Protein AF-A0AAF1BLD5-F1 (afdb_monomer_lite)

InterPro domains:
  IPR056136 Domain of unknown function DUF7719 [PF24841] (180-242)

Organism: NCBI:txid143232

Structure (mmCIF, N/CA/C/O backbone):
data_AF-A0AAF1BLD5-F1
#
_entry.id   AF-A0AAF1BLD5-F1
#
loop_
_atom_site.group_PDB
_atom_site.id
_atom_site.type_symbol
_atom_site.label_atom_id
_atom_site.label_alt_id
_atom_site.label_comp_id
_atom_site.label_asym_id
_atom_site.label_entity_id
_atom_site.label_seq_id
_atom_site.pdbx_PDB_ins_code
_atom_site.Cartn_x
_atom_site.Cartn_y
_atom_site.Cartn_z
_atom_site.occupancy
_atom_site.B_iso_or_equiv
_atom_site.auth_seq_id
_atom_site.auth_comp_id
_atom_site.auth_asym_id
_atom_site.auth_atom_id
_atom_site.pdbx_PDB_model_num
ATOM 1 N N . MET A 1 1 ? -9.756 -43.085 15.462 1.00 45.28 1 MET A N 1
ATOM 2 C CA . MET A 1 1 ? -10.140 -42.609 16.807 1.00 45.28 1 MET A CA 1
ATOM 3 C C . MET A 1 1 ? -9.286 -41.396 17.134 1.00 45.28 1 MET A C 1
ATOM 5 O O . MET A 1 1 ? -8.164 -41.556 17.589 1.00 45.28 1 MET A O 1
ATOM 9 N N . ALA A 1 2 ? -9.784 -40.205 16.818 1.00 50.41 2 ALA A N 1
ATOM 10 C CA . ALA A 1 2 ? -9.175 -38.937 17.197 1.00 50.41 2 ALA A CA 1
ATOM 11 C C . ALA A 1 2 ? -10.221 -38.191 18.027 1.00 50.41 2 ALA A C 1
ATOM 13 O O . ALA A 1 2 ? -11.387 -38.133 17.637 1.00 50.41 2 ALA A O 1
ATOM 14 N N . LYS A 1 3 ? -9.814 -37.762 19.221 1.00 44.78 3 LYS A N 1
ATOM 15 C CA . LYS A 1 3 ? -10.662 -37.100 20.209 1.00 44.78 3 LYS A CA 1
ATOM 16 C C . LYS A 1 3 ? -11.070 -35.729 19.669 1.00 44.78 3 LYS A C 1
ATOM 18 O O . LYS A 1 3 ? -10.210 -34.965 19.247 1.00 44.78 3 LYS A O 1
ATOM 23 N N . LEU A 1 4 ? -12.372 -35.466 19.679 1.00 48.66 4 LEU A N 1
ATOM 24 C CA . LEU A 1 4 ? -12.934 -34.129 19.542 1.00 48.66 4 LEU A CA 1
ATOM 25 C C . LEU A 1 4 ? -12.606 -33.386 20.839 1.00 48.66 4 LEU A C 1
ATOM 27 O O . LEU A 1 4 ? -13.032 -33.802 21.915 1.00 48.66 4 LEU A O 1
ATOM 31 N N . GLU A 1 5 ? -11.773 -32.360 20.7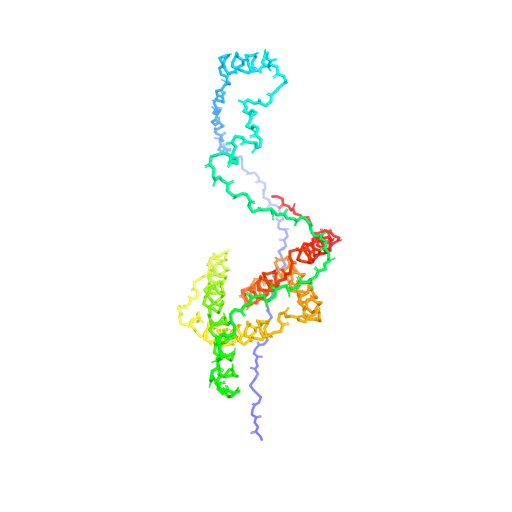36 1.00 61.88 5 GLU A N 1
ATOM 32 C CA . GLU A 1 5 ? -11.536 -31.396 21.803 1.00 61.88 5 GLU A CA 1
ATOM 33 C C . GLU A 1 5 ? -12.691 -30.392 21.747 1.00 61.88 5 GLU A C 1
ATOM 35 O O . GLU A 1 5 ? -12.827 -29.632 20.787 1.00 61.88 5 GLU A O 1
ATOM 40 N N . GLU A 1 6 ? -13.595 -30.493 22.721 1.00 58.66 6 GLU A N 1
ATOM 41 C CA . GLU A 1 6 ? -14.705 -29.566 22.924 1.00 58.66 6 GLU A CA 1
ATOM 42 C C . GLU A 1 6 ? -14.143 -28.175 23.239 1.00 58.66 6 GLU A C 1
ATOM 44 O O . GLU A 1 6 ? -13.492 -27.960 24.262 1.00 58.66 6 GLU A O 1
ATOM 49 N N . VAL A 1 7 ? -14.388 -27.229 22.334 1.00 65.06 7 VAL A N 1
ATOM 50 C CA . VAL A 1 7 ? -14.194 -25.798 22.569 1.00 65.06 7 VAL A CA 1
ATOM 51 C C . VAL A 1 7 ? -15.321 -25.340 23.505 1.00 65.06 7 VAL A C 1
ATOM 53 O O . VAL A 1 7 ? -16.482 -25.588 23.182 1.00 65.06 7 VAL A O 1
ATOM 56 N N . PRO A 1 8 ? -15.033 -24.697 24.651 1.00 62.47 8 PRO A N 1
ATOM 57 C CA . PRO A 1 8 ? -16.075 -24.180 25.529 1.00 62.47 8 PRO A CA 1
ATOM 58 C C . PRO A 1 8 ? -16.847 -23.042 24.848 1.00 62.47 8 PRO A C 1
ATOM 60 O O . PRO A 1 8 ? -16.260 -22.021 24.481 1.00 62.47 8 PRO A O 1
ATOM 63 N N . ASP A 1 9 ? -18.161 -23.217 24.708 1.00 59.53 9 ASP A N 1
ATOM 64 C CA . ASP A 1 9 ? -19.119 -22.176 24.328 1.00 59.53 9 ASP A CA 1
ATOM 65 C C . ASP A 1 9 ? -19.263 -21.145 25.465 1.00 59.53 9 ASP A C 1
ATOM 67 O O . ASP A 1 9 ? -20.253 -21.120 26.195 1.00 59.53 9 ASP A O 1
ATOM 71 N N . ASP A 1 10 ? -18.266 -20.277 25.636 1.00 54.62 10 ASP A N 1
ATOM 72 C CA . ASP A 1 10 ? -18.430 -19.049 26.417 1.00 54.62 10 ASP A CA 1
ATOM 73 C C . ASP A 1 10 ? -19.068 -17.977 25.522 1.00 54.62 10 ASP A C 1
ATOM 75 O O . ASP A 1 10 ? -18.407 -17.130 24.913 1.00 54.62 10 ASP A O 1
ATOM 79 N N . GLU A 1 11 ? -20.399 -18.017 25.432 1.00 58.38 11 GLU A N 1
ATOM 80 C CA . GLU A 1 11 ? -21.187 -16.888 24.948 1.00 58.38 11 GLU A CA 1
ATOM 81 C C . GLU A 1 11 ? -20.908 -15.654 25.830 1.00 58.38 11 GLU A C 1
ATOM 83 O O . GLU A 1 11 ? -21.096 -15.704 27.052 1.00 58.38 11 GLU A O 1
ATOM 88 N N . PRO A 1 12 ? -20.527 -14.492 25.266 1.00 55.50 12 PRO A N 1
ATOM 89 C CA . PRO A 1 12 ? -20.529 -13.259 26.030 1.00 55.50 12 PRO A CA 1
ATOM 90 C C . PRO A 1 12 ? -21.985 -12.883 26.308 1.00 55.50 12 PRO A C 1
ATOM 92 O O . PRO A 1 12 ? -22.660 -12.276 25.477 1.00 55.50 12 PRO A O 1
ATOM 95 N N . VAL A 1 13 ? -22.464 -13.242 27.500 1.00 54.97 13 VAL A N 1
ATOM 96 C CA . VAL A 1 13 ? -23.758 -12.821 28.040 1.00 54.97 13 VAL A CA 1
ATOM 97 C C . VAL A 1 13 ? -23.850 -11.299 27.940 1.00 54.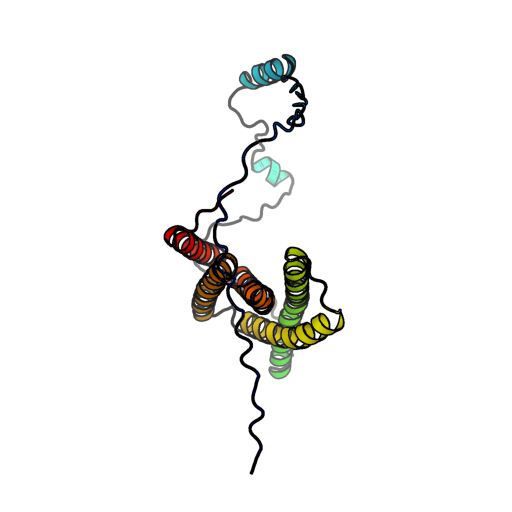97 13 VAL A C 1
ATOM 99 O O . VAL A 1 13 ? -23.274 -10.552 28.738 1.00 54.97 13 VAL A O 1
ATOM 102 N N . LEU A 1 14 ? -24.593 -10.836 26.935 1.00 53.41 14 LEU A N 1
ATOM 103 C CA . LEU A 1 14 ? -25.009 -9.454 26.759 1.00 53.41 14 LEU A CA 1
ATOM 104 C C . LEU A 1 14 ? -25.810 -9.054 27.999 1.00 53.41 14 LEU A C 1
ATOM 106 O O . LEU A 1 14 ? -26.999 -9.347 28.124 1.00 53.41 14 LEU A O 1
ATOM 110 N N . ARG A 1 15 ? -25.148 -8.393 28.955 1.00 48.81 15 ARG A N 1
ATOM 111 C CA . ARG A 1 15 ? -25.811 -7.824 30.130 1.00 48.81 15 ARG A CA 1
ATOM 112 C C . ARG A 1 15 ? -26.767 -6.730 29.672 1.00 48.81 15 ARG A C 1
ATOM 114 O O . ARG A 1 15 ? -26.388 -5.575 29.486 1.00 48.81 15 ARG A O 1
ATOM 121 N N . HIS A 1 16 ? -28.027 -7.118 29.529 1.00 47.09 16 HIS A N 1
ATOM 122 C CA . HIS A 1 16 ? -29.166 -6.236 29.360 1.00 47.09 16 HIS A CA 1
ATOM 123 C C . HIS A 1 16 ? -29.235 -5.308 30.583 1.00 47.09 16 HIS A C 1
ATOM 125 O O . HIS A 1 16 ? -29.609 -5.714 31.684 1.00 47.09 16 HIS A O 1
ATOM 131 N N . ARG A 1 17 ? -28.799 -4.054 30.424 1.00 48.16 17 ARG A N 1
ATOM 132 C CA . ARG A 1 17 ? -28.828 -3.056 31.497 1.00 48.16 17 ARG A CA 1
ATOM 133 C C . ARG A 1 17 ? -30.278 -2.619 31.706 1.00 48.16 17 ARG A C 1
ATOM 135 O O . ARG A 1 17 ? -30.792 -1.773 30.982 1.00 48.16 17 ARG A O 1
ATOM 142 N N . VAL A 1 18 ? -30.944 -3.231 32.681 1.00 52.38 18 VAL A N 1
ATOM 143 C CA . VAL A 1 18 ? -32.262 -2.806 33.166 1.00 52.38 18 VAL A CA 1
ATOM 144 C C . VAL A 1 18 ? -32.135 -1.387 33.749 1.00 52.38 18 VAL A C 1
ATOM 146 O O . VAL A 1 18 ? -31.241 -1.150 34.569 1.00 52.38 18 VAL A O 1
ATOM 149 N N . PRO A 1 19 ? -32.986 -0.424 33.355 1.00 48.41 19 PRO A N 1
ATOM 150 C CA . PRO A 1 19 ? -32.994 0.901 33.958 1.00 48.41 19 PRO A CA 1
ATOM 151 C C . PRO A 1 19 ? -33.629 0.828 35.355 1.00 48.41 19 PRO A C 1
ATOM 153 O O . PRO A 1 19 ? -34.844 0.723 35.501 1.00 48.41 19 PRO A O 1
ATOM 156 N N . SER A 1 20 ? -32.795 0.884 36.396 1.00 44.41 20 SER A N 1
ATOM 157 C CA . SER A 1 20 ? -33.255 1.036 37.778 1.00 44.41 20 SER A CA 1
ATOM 158 C C . SER A 1 20 ? -33.758 2.462 37.995 1.00 44.41 20 SER A C 1
ATOM 160 O O . SER A 1 20 ? -32.979 3.410 38.095 1.00 44.41 20 SER A O 1
ATOM 162 N N . ALA A 1 21 ? -35.077 2.602 38.073 1.00 48.56 21 ALA A N 1
ATOM 163 C CA . ALA A 1 21 ? -35.740 3.772 38.621 1.00 48.56 21 ALA A CA 1
ATOM 164 C C . ALA A 1 21 ? -35.576 3.833 40.154 1.00 48.56 21 ALA A C 1
ATOM 166 O O . ALA A 1 21 ? -35.326 2.822 40.805 1.00 48.56 21 ALA A O 1
ATOM 167 N N . ALA A 1 22 ? -35.813 5.029 40.698 1.00 43.06 22 ALA A N 1
ATOM 168 C CA . ALA A 1 22 ? -35.915 5.397 42.116 1.00 43.06 22 ALA A CA 1
ATOM 169 C C . ALA A 1 22 ? -34.607 5.755 42.855 1.00 43.06 22 ALA A C 1
ATOM 171 O O . ALA A 1 22 ? -33.874 4.919 43.369 1.00 43.06 22 ALA A O 1
ATOM 172 N N . GLY A 1 23 ? -34.403 7.068 43.005 1.00 40.75 23 GLY A N 1
ATOM 173 C CA . GLY A 1 23 ? -33.418 7.670 43.902 1.00 40.75 23 GLY A CA 1
ATOM 174 C C . GLY A 1 23 ? -33.633 9.178 44.021 1.00 40.75 23 GLY A C 1
ATOM 175 O O . GLY A 1 23 ? -32.946 9.969 43.382 1.00 40.75 23 GLY A O 1
ATOM 176 N N . LYS A 1 24 ? -34.640 9.582 44.804 1.00 43.56 24 LYS A N 1
ATOM 177 C CA . LYS A 1 24 ? -34.921 10.978 45.171 1.00 43.56 24 LYS A CA 1
ATOM 178 C C . LYS A 1 24 ? -33.742 11.588 45.945 1.00 43.56 24 LYS A C 1
ATOM 180 O O . LYS A 1 24 ? -33.356 11.071 46.983 1.00 43.56 24 LYS A O 1
ATOM 185 N N . GLY A 1 25 ? -33.315 12.773 45.508 1.00 42.88 25 GLY A N 1
ATOM 186 C CA . GLY A 1 25 ? -32.967 13.890 46.391 1.00 42.88 25 GLY A CA 1
ATOM 187 C C . GLY A 1 25 ? -31.593 13.881 47.065 1.00 42.88 25 GLY A C 1
ATOM 188 O O . GLY A 1 25 ? -31.451 13.416 48.189 1.00 42.88 25 GLY A O 1
ATOM 189 N N . LYS A 1 26 ? -30.638 14.607 46.471 1.00 40.78 26 LYS A N 1
ATOM 190 C CA . LYS A 1 26 ? -29.739 15.507 47.216 1.00 40.78 26 LYS A CA 1
ATOM 191 C C . LYS A 1 26 ? -29.151 16.555 46.270 1.00 40.78 26 LYS A C 1
ATOM 193 O O . LYS A 1 26 ? -28.477 16.232 45.299 1.00 40.78 26 LYS A O 1
ATOM 198 N N . LYS A 1 27 ? -29.453 17.826 46.557 1.00 48.91 27 LYS A N 1
ATOM 199 C CA . LYS A 1 27 ? -28.896 19.012 45.896 1.00 48.91 27 LYS A CA 1
ATOM 200 C C . LYS A 1 27 ? -27.384 19.057 46.146 1.00 48.91 27 LYS A C 1
ATOM 202 O O . LYS A 1 27 ? -26.951 19.457 47.223 1.00 48.91 27 LYS A O 1
ATOM 207 N N . GLY A 1 28 ? -26.608 18.631 45.154 1.00 39.69 28 GLY A N 1
ATOM 208 C CA . GLY A 1 28 ? -25.161 18.808 45.068 1.00 39.69 28 GLY A CA 1
ATOM 209 C C . GLY A 1 28 ? -24.844 19.993 44.161 1.00 39.69 28 GLY A C 1
ATOM 210 O O . GLY A 1 28 ? -25.280 20.054 43.017 1.00 39.69 28 GLY A O 1
ATOM 211 N N . LYS A 1 29 ? -24.143 20.965 44.727 1.00 42.38 29 LYS A N 1
ATOM 212 C CA . LYS A 1 29 ? -23.740 22.256 44.165 1.00 42.38 29 LYS A CA 1
ATOM 213 C C . LYS A 1 29 ? -22.864 22.050 42.916 1.00 42.38 29 LYS A C 1
ATOM 215 O O . LYS A 1 29 ? -21.836 21.387 43.002 1.00 42.38 29 LYS A O 1
ATOM 220 N N . ALA A 1 30 ? -23.267 22.611 41.776 1.00 43.59 30 ALA A N 1
ATOM 221 C CA . ALA A 1 30 ? -22.496 22.568 40.533 1.00 43.59 30 ALA A CA 1
ATOM 222 C C . ALA A 1 30 ? -21.145 23.303 40.685 1.00 43.59 30 ALA A C 1
ATOM 224 O O . ALA A 1 30 ? -21.126 24.405 41.247 1.00 43.59 30 ALA A O 1
ATOM 225 N N . PRO A 1 31 ? -20.022 22.759 40.180 1.00 47.34 31 PRO A N 1
ATOM 226 C CA . PRO A 1 31 ? -18.800 23.531 40.029 1.00 47.34 31 PRO A CA 1
ATOM 227 C C . PRO A 1 31 ? -18.978 24.527 38.876 1.00 47.34 31 PRO A C 1
ATOM 229 O O . PRO A 1 31 ? -19.178 24.158 37.723 1.00 47.34 31 PRO A O 1
ATOM 232 N N . SER A 1 32 ? -18.941 25.810 39.231 1.00 46.53 32 SER A N 1
ATOM 233 C CA . SER A 1 32 ? -18.958 26.954 38.322 1.00 46.53 32 SER A CA 1
ATOM 234 C C . SER A 1 32 ? -17.762 26.892 37.369 1.00 46.53 32 SER A C 1
ATOM 236 O O . SER A 1 32 ? -16.620 27.127 37.771 1.00 46.53 32 SER A O 1
ATOM 238 N N . THR A 1 33 ? -18.016 26.561 36.105 1.00 43.94 33 THR A N 1
ATOM 239 C CA . THR A 1 33 ? -17.039 26.690 35.025 1.00 43.94 33 THR A CA 1
ATOM 240 C C . THR A 1 33 ? -16.850 28.180 34.753 1.00 43.94 33 THR A C 1
ATOM 242 O O . THR A 1 33 ? -17.686 28.829 34.127 1.00 43.94 33 THR A O 1
ATOM 245 N N . LYS A 1 34 ? -15.766 28.754 35.281 1.00 45.69 34 LYS A N 1
ATOM 246 C CA . LYS A 1 34 ? -15.348 30.121 34.964 1.00 45.69 34 LYS A CA 1
ATOM 247 C C . LYS A 1 34 ? -14.978 30.184 33.483 1.00 45.69 34 LYS A C 1
ATOM 249 O O . LYS A 1 34 ? -13.911 29.726 33.089 1.00 45.69 34 LYS A O 1
ATOM 254 N N . THR A 1 35 ? -15.852 30.770 32.674 1.00 46.94 35 THR A N 1
ATOM 255 C CA . THR A 1 35 ? -15.545 31.189 31.307 1.00 46.94 35 THR A CA 1
ATOM 256 C C . THR A 1 35 ? -14.456 32.255 31.376 1.00 46.94 35 THR A C 1
ATOM 258 O O . THR A 1 35 ? -14.718 33.408 31.724 1.00 46.94 35 THR A O 1
ATOM 261 N N . VAL A 1 36 ? -13.214 31.877 31.083 1.00 51.78 36 VAL A N 1
ATOM 262 C CA . VAL A 1 36 ? -12.144 32.841 30.834 1.00 51.78 36 VAL A CA 1
ATOM 263 C C . VAL A 1 36 ? -12.491 33.530 29.516 1.00 51.78 36 VAL A C 1
ATOM 265 O O . VAL A 1 36 ? -12.278 32.987 28.436 1.00 51.78 36 VAL A O 1
ATOM 268 N N . LYS A 1 37 ? -13.107 34.714 29.611 1.00 44.47 37 LYS A N 1
ATOM 269 C CA . LYS A 1 37 ? -13.244 35.655 28.497 1.00 44.47 37 LYS A CA 1
ATOM 270 C C . LYS A 1 37 ? -11.835 36.064 28.084 1.00 44.47 37 LYS A C 1
ATOM 272 O O . LYS A 1 37 ? -11.246 36.937 28.711 1.00 44.47 37 LYS A O 1
ATOM 277 N N . ILE A 1 38 ? -11.299 35.416 27.060 1.00 56.16 38 ILE A N 1
ATOM 278 C CA . ILE A 1 38 ? -10.120 35.899 26.349 1.00 56.16 38 ILE A CA 1
ATOM 279 C C . ILE A 1 38 ? -10.602 37.108 25.533 1.00 56.16 38 ILE A C 1
ATOM 281 O O . ILE A 1 38 ? -11.450 36.929 24.653 1.00 56.16 38 ILE A O 1
ATOM 285 N N . PRO A 1 39 ? -10.167 38.344 25.833 1.00 51.34 39 PRO A N 1
ATOM 286 C CA . PRO A 1 39 ? -10.498 39.481 24.994 1.00 51.34 39 PRO A CA 1
ATOM 287 C C . PRO A 1 39 ? -9.769 39.303 23.661 1.00 51.34 39 PRO A C 1
ATOM 289 O O . PRO A 1 39 ? -8.549 39.429 23.586 1.00 51.34 39 PRO A O 1
ATOM 292 N N . LEU A 1 40 ? -10.518 38.978 22.607 1.00 57.12 40 LEU A N 1
ATOM 293 C CA . LEU A 1 40 ? -10.032 39.098 21.239 1.00 57.12 40 LEU A CA 1
ATOM 294 C C . LEU A 1 40 ? -9.684 40.569 21.010 1.00 57.12 40 LEU A C 1
ATOM 296 O O . LEU A 1 40 ? -10.567 41.429 20.970 1.00 57.12 40 LEU A O 1
ATOM 300 N N . ALA A 1 41 ? -8.386 40.850 20.918 1.00 51.22 41 ALA A N 1
ATOM 301 C CA . ALA A 1 41 ? -7.877 42.135 20.483 1.00 51.22 41 ALA A CA 1
ATOM 302 C C . ALA A 1 41 ? -8.476 42.431 19.105 1.00 51.22 41 ALA A C 1
ATOM 304 O O . ALA A 1 41 ? -8.210 41.722 18.133 1.00 51.22 41 ALA A O 1
ATOM 305 N N . GLN A 1 42 ? -9.333 43.449 19.034 1.00 63.44 42 GLN A N 1
ATOM 306 C CA . GLN A 1 42 ? -9.823 43.938 17.755 1.00 63.44 42 GLN A CA 1
ATOM 307 C C . GLN A 1 42 ? -8.626 44.429 16.928 1.00 63.44 42 GLN A C 1
ATOM 309 O O . GLN A 1 42 ? -7.734 45.078 17.488 1.00 63.44 42 GLN A O 1
ATOM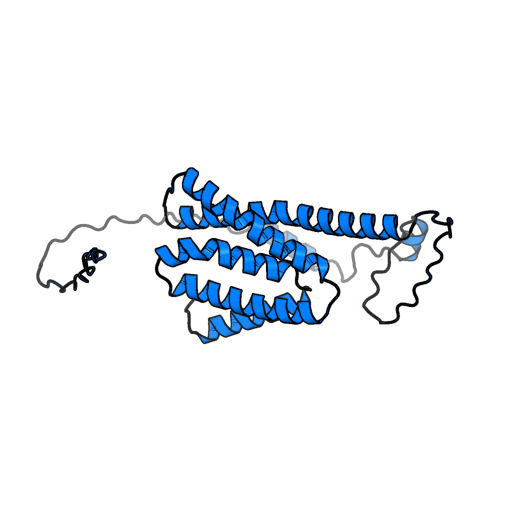 314 N N . PRO A 1 43 ? -8.576 44.128 15.618 1.00 49.56 43 PRO A N 1
ATOM 315 C CA . PRO A 1 43 ? -7.511 44.617 14.758 1.00 49.56 43 PRO A CA 1
ATOM 316 C C . PRO A 1 43 ? -7.493 46.145 14.826 1.00 49.56 43 PRO A C 1
ATOM 318 O O . PRO A 1 43 ? -8.495 46.811 14.571 1.00 49.56 43 PRO A O 1
ATOM 321 N N . SER A 1 44 ? -6.350 46.687 15.249 1.00 56.50 44 SER A N 1
ATOM 322 C CA . SER A 1 44 ? -6.154 48.123 15.437 1.00 56.50 44 SER A CA 1
ATOM 323 C C . SER A 1 44 ? -6.545 48.902 14.177 1.00 56.50 44 SER A C 1
ATOM 325 O O . SER A 1 44 ? -6.310 48.439 13.060 1.00 56.50 44 SER A O 1
ATOM 327 N N . ALA A 1 45 ? -7.073 50.114 14.354 1.00 55.34 45 ALA A N 1
ATOM 328 C CA . ALA A 1 45 ? -7.486 51.014 13.273 1.00 55.34 45 ALA A CA 1
ATOM 329 C C . ALA A 1 45 ? -6.397 51.272 12.204 1.00 55.34 45 ALA A C 1
ATOM 331 O O . ALA A 1 45 ? -6.719 51.622 11.073 1.00 55.34 45 ALA A O 1
ATOM 332 N N . LYS A 1 46 ? -5.118 51.007 12.511 1.00 52.19 46 LYS A N 1
ATOM 333 C CA . LYS A 1 46 ? -4.015 51.067 11.540 1.00 52.19 46 LYS A CA 1
ATOM 334 C C . LYS A 1 46 ? -4.060 49.962 10.478 1.00 52.19 46 LYS A C 1
ATOM 336 O O . LYS A 1 46 ? -3.575 50.176 9.373 1.00 52.19 46 LYS A O 1
ATOM 341 N N . ALA A 1 47 ? -4.660 48.805 10.772 1.00 50.09 47 ALA A N 1
ATOM 342 C CA . ALA A 1 47 ? -4.854 47.733 9.792 1.00 50.09 47 ALA A CA 1
ATOM 343 C C . ALA A 1 47 ? -5.929 48.104 8.753 1.00 50.09 47 ALA A C 1
ATOM 345 O O . ALA A 1 47 ? -5.775 47.807 7.569 1.00 50.09 47 ALA A O 1
ATOM 346 N N . ALA A 1 48 ? -6.975 48.825 9.175 1.00 53.62 48 ALA A N 1
ATOM 347 C CA . ALA A 1 48 ? -7.986 49.370 8.270 1.00 53.62 48 ALA A CA 1
ATOM 348 C C . ALA A 1 48 ? -7.424 50.508 7.397 1.00 53.62 48 ALA A C 1
ATOM 350 O O . ALA A 1 48 ? -7.769 50.611 6.223 1.00 53.62 48 ALA A O 1
ATOM 351 N N . GLU A 1 49 ? -6.505 51.317 7.932 1.00 50.38 49 GLU A N 1
ATOM 352 C CA . GLU A 1 49 ? -5.826 52.375 7.173 1.00 50.38 49 GLU A CA 1
ATOM 353 C C . GLU A 1 49 ? -4.859 51.808 6.113 1.00 50.38 49 GLU A C 1
ATOM 355 O O . GLU A 1 49 ? -4.784 52.326 4.997 1.00 50.38 49 GLU A O 1
ATOM 360 N N . PHE A 1 50 ? -4.188 50.685 6.405 1.00 51.69 50 PHE A N 1
ATOM 361 C CA . PHE A 1 50 ? -3.356 49.975 5.425 1.00 51.69 50 PHE A CA 1
ATOM 362 C C . PHE A 1 50 ? -4.194 49.340 4.302 1.00 51.69 50 PHE A C 1
ATOM 364 O O . PHE A 1 50 ? -3.824 49.427 3.131 1.00 51.69 50 PHE A O 1
ATOM 371 N N . ALA A 1 51 ? -5.364 48.779 4.635 1.00 51.56 51 ALA A N 1
ATOM 372 C CA . ALA A 1 51 ? -6.308 48.252 3.649 1.00 51.56 51 ALA A CA 1
ATOM 373 C C . ALA A 1 51 ? -6.924 49.363 2.772 1.00 51.56 51 ALA A C 1
ATOM 375 O O . ALA A 1 51 ? -7.076 49.188 1.563 1.00 51.56 51 ALA A O 1
ATOM 376 N N . ALA A 1 52 ? -7.206 50.540 3.343 1.00 50.34 52 ALA A N 1
ATOM 377 C CA . ALA A 1 52 ? -7.723 51.689 2.597 1.00 50.34 52 ALA A CA 1
ATOM 378 C C . ALA A 1 52 ? -6.681 52.309 1.646 1.00 50.34 52 ALA A C 1
ATOM 380 O O . ALA A 1 52 ? -7.040 52.830 0.589 1.00 50.34 52 ALA A O 1
ATOM 381 N N . ARG A 1 53 ? -5.385 52.218 1.977 1.00 46.06 53 ARG A N 1
ATOM 382 C CA . ARG A 1 53 ? -4.293 52.687 1.109 1.00 46.06 53 ARG A CA 1
ATOM 383 C C . ARG A 1 53 ? -3.967 51.710 -0.030 1.00 46.06 53 ARG A C 1
ATOM 385 O O . ARG A 1 53 ? -3.491 52.153 -1.072 1.00 46.06 53 ARG A O 1
ATOM 392 N N . ALA A 1 54 ? -4.289 50.424 0.123 1.00 47.88 54 ALA A N 1
ATOM 393 C CA . ALA A 1 54 ? -4.192 49.424 -0.946 1.00 47.88 54 ALA A CA 1
ATOM 394 C C . ALA A 1 54 ? -5.318 49.547 -1.995 1.00 47.88 54 ALA A C 1
ATOM 396 O O . ALA A 1 54 ? -5.135 49.162 -3.145 1.00 47.88 54 ALA A O 1
ATOM 397 N N . GLY A 1 55 ? -6.461 50.143 -1.638 1.00 44.47 55 GLY A N 1
ATOM 398 C CA . GLY A 1 55 ? -7.608 50.320 -2.540 1.00 44.47 55 GLY A CA 1
ATOM 399 C C . GLY A 1 55 ? -7.490 51.461 -3.562 1.00 44.47 55 GLY A C 1
ATOM 400 O O . GLY A 1 55 ? -8.441 51.698 -4.303 1.00 44.47 55 GLY A O 1
ATOM 401 N N . LYS A 1 56 ? -6.366 52.197 -3.601 1.00 47.56 56 LYS A N 1
ATOM 402 C CA . LYS A 1 56 ? -6.196 53.392 -4.453 1.00 47.56 56 LYS A CA 1
ATOM 403 C C . LYS A 1 56 ? -4.987 53.348 -5.399 1.00 47.56 56 LYS A C 1
ATOM 405 O O . LYS A 1 56 ? -4.658 54.373 -5.991 1.00 47.56 56 LYS A O 1
ATOM 410 N N . ALA A 1 57 ? -4.348 52.188 -5.557 1.00 44.69 57 ALA A N 1
ATOM 411 C CA . ALA A 1 57 ? -3.355 51.946 -6.603 1.00 44.69 57 ALA A CA 1
ATOM 412 C C . ALA A 1 57 ? -4.019 51.146 -7.732 1.00 44.69 57 ALA A C 1
ATOM 414 O O . ALA A 1 57 ? -4.679 50.138 -7.488 1.00 44.69 57 ALA A O 1
ATOM 415 N N . GLY A 1 58 ? -3.935 51.688 -8.944 1.00 43.44 58 GLY A N 1
ATOM 416 C CA . GLY A 1 58 ? -4.689 51.254 -10.109 1.00 43.44 58 GLY A CA 1
ATOM 417 C C . GLY A 1 58 ? -4.464 49.800 -10.513 1.00 43.44 58 GLY A C 1
ATOM 418 O O . GLY A 1 58 ? -3.442 49.187 -10.226 1.00 43.44 58 GLY A O 1
ATOM 419 N N . LYS A 1 59 ? -5.464 49.288 -11.233 1.00 52.41 59 LYS A N 1
ATOM 420 C CA . LYS A 1 59 ? -5.389 48.085 -12.060 1.00 52.41 59 LYS A CA 1
ATOM 421 C C . LYS A 1 59 ? -4.162 48.162 -12.975 1.00 52.41 59 LYS A C 1
ATOM 423 O O . LYS A 1 59 ? -4.181 48.893 -13.958 1.00 52.41 59 LYS A O 1
ATOM 428 N N . GLY A 1 60 ? -3.142 47.392 -12.637 1.00 54.31 60 GLY A N 1
ATOM 429 C CA . GLY A 1 60 ? -1.975 47.099 -13.456 1.00 54.31 60 GLY A CA 1
ATOM 430 C C . GLY A 1 60 ? -1.080 46.132 -12.675 1.00 54.31 60 GLY A C 1
ATOM 431 O O . GLY A 1 60 ? -0.930 46.325 -11.464 1.00 54.31 60 GLY A O 1
ATOM 432 N N . PRO A 1 61 ? -0.564 45.053 -13.283 1.00 54.12 61 PRO A N 1
ATOM 433 C CA . PRO A 1 61 ? 0.415 44.193 -12.625 1.00 54.12 61 PRO A CA 1
ATOM 434 C C . PRO A 1 61 ? 1.653 45.023 -12.247 1.00 54.12 61 PRO A C 1
ATOM 436 O O . PRO A 1 61 ? 2.096 45.884 -12.997 1.00 54.12 61 PRO A O 1
ATOM 439 N N . LEU A 1 62 ? 2.196 44.809 -11.044 1.00 56.00 62 LEU A N 1
ATOM 440 C CA . LEU A 1 62 ? 3.272 45.649 -10.491 1.00 56.00 62 LEU A CA 1
ATOM 441 C C . LEU A 1 62 ? 4.661 45.336 -11.079 1.00 56.00 62 LEU A C 1
ATOM 443 O O . LEU A 1 62 ? 5.654 45.909 -10.641 1.00 56.00 62 LEU A O 1
ATOM 447 N N . VAL A 1 63 ? 4.725 44.425 -12.047 1.00 53.81 63 VAL A N 1
ATOM 448 C CA . VAL A 1 63 ? 5.925 44.016 -12.772 1.00 53.81 63 VAL A CA 1
ATOM 449 C C . VAL A 1 63 ? 5.458 43.534 -14.152 1.00 53.81 63 VAL A C 1
ATOM 451 O O . VAL A 1 63 ? 5.097 42.370 -14.308 1.00 53.81 63 VAL A O 1
ATOM 454 N N . ASP A 1 64 ? 5.404 44.439 -15.131 1.00 46.66 64 ASP A N 1
ATOM 455 C CA . ASP A 1 64 ? 5.377 44.070 -16.551 1.00 46.66 64 ASP A CA 1
ATOM 456 C C . ASP A 1 64 ? 6.820 43.743 -16.938 1.00 46.66 64 ASP A C 1
ATOM 458 O O . ASP A 1 64 ? 7.605 44.619 -17.293 1.00 46.66 64 ASP A O 1
ATOM 462 N N . LEU A 1 65 ? 7.205 42.483 -16.753 1.00 56.91 65 LEU A N 1
ATOM 463 C CA . LEU A 1 65 ? 8.405 41.962 -17.387 1.00 56.91 65 LEU A CA 1
ATOM 464 C C . LEU A 1 65 ? 8.003 41.556 -18.798 1.00 56.91 65 LEU A C 1
ATOM 466 O O . LEU A 1 65 ? 7.328 40.542 -18.986 1.00 56.91 65 LEU A O 1
ATOM 470 N N . ASP A 1 66 ? 8.368 42.391 -19.763 1.00 57.16 66 ASP A N 1
ATOM 471 C CA . ASP A 1 66 ? 8.147 42.094 -21.169 1.00 57.16 66 ASP A CA 1
ATOM 472 C C . ASP A 1 66 ? 8.940 40.829 -21.532 1.00 57.16 66 ASP A C 1
ATOM 474 O O . ASP A 1 66 ? 10.068 40.626 -21.066 1.00 57.16 66 ASP A O 1
ATOM 478 N N . LEU A 1 67 ? 8.339 39.934 -22.320 1.00 59.78 67 LEU A N 1
ATOM 479 C CA . LEU A 1 67 ? 8.938 38.629 -22.643 1.00 59.78 67 LEU A CA 1
ATOM 480 C C . LEU A 1 67 ? 10.317 38.772 -23.313 1.00 59.78 67 LEU A C 1
ATOM 482 O O . LEU A 1 67 ? 11.164 37.885 -23.185 1.00 59.78 67 LEU A O 1
ATOM 486 N N . ASP A 1 68 ? 10.552 39.900 -23.980 1.00 60.97 68 ASP A N 1
ATOM 487 C CA . ASP A 1 68 ? 11.811 40.221 -24.643 1.00 60.97 68 ASP A CA 1
ATOM 488 C C . ASP A 1 68 ? 12.947 40.545 -23.652 1.00 60.97 68 ASP A C 1
ATOM 490 O O . ASP A 1 68 ? 14.097 40.172 -23.902 1.00 60.97 68 ASP A O 1
ATOM 494 N N . ASP A 1 69 ? 12.641 41.108 -22.476 1.00 61.69 69 ASP A N 1
ATOM 495 C CA . ASP A 1 69 ? 13.636 41.400 -21.431 1.00 61.69 69 ASP A CA 1
ATOM 496 C C . ASP A 1 69 ? 14.093 40.128 -20.692 1.00 61.69 69 ASP A C 1
ATOM 498 O O . ASP A 1 69 ? 15.267 40.002 -20.331 1.00 61.69 69 ASP A O 1
ATOM 502 N N . LEU A 1 70 ? 13.216 39.129 -20.515 1.00 60.91 70 LEU A N 1
ATOM 503 C CA . LEU A 1 70 ? 13.625 37.833 -19.949 1.00 60.91 70 LEU A CA 1
ATOM 504 C C . LEU A 1 70 ? 14.419 36.973 -20.934 1.00 60.91 70 LEU A C 1
ATOM 506 O O . LEU A 1 70 ? 15.305 36.222 -20.517 1.00 60.91 70 LEU A O 1
ATOM 510 N N . LYS A 1 71 ? 14.136 37.103 -22.232 1.00 60.94 71 LYS A N 1
ATOM 511 C CA . LYS A 1 71 ? 14.887 36.417 -23.287 1.00 60.94 71 LYS A CA 1
ATOM 512 C C . LYS A 1 71 ? 16.286 37.018 -23.446 1.00 60.94 71 LYS A C 1
ATOM 514 O O . LYS A 1 71 ? 17.252 36.276 -23.612 1.00 60.94 71 LYS A O 1
ATOM 519 N N . ALA A 1 72 ? 16.412 38.340 -23.297 1.00 65.62 72 ALA A N 1
ATOM 520 C CA . ALA A 1 72 ? 17.697 39.037 -23.240 1.00 65.62 72 ALA A CA 1
ATOM 521 C C . ALA A 1 72 ? 18.519 38.693 -21.980 1.00 65.62 72 ALA A C 1
ATOM 523 O O . ALA A 1 72 ? 19.748 38.670 -22.038 1.00 65.62 72 ALA A O 1
ATOM 524 N N . ALA A 1 73 ? 17.862 38.364 -20.861 1.00 64.00 73 ALA A N 1
ATOM 525 C CA . ALA A 1 73 ? 18.509 37.908 -19.626 1.00 64.00 73 ALA A CA 1
ATOM 526 C C . ALA A 1 73 ? 18.940 36.422 -19.642 1.00 64.00 73 ALA A C 1
ATOM 528 O O . ALA A 1 73 ? 19.470 35.930 -18.646 1.00 64.00 73 ALA A O 1
ATOM 529 N N . GLY A 1 74 ? 18.738 35.703 -20.755 1.00 52.69 74 GLY A N 1
ATOM 530 C CA . GLY A 1 74 ? 19.201 34.322 -20.934 1.00 52.69 74 GLY A CA 1
ATOM 531 C C . GLY A 1 74 ? 18.361 33.262 -20.214 1.00 52.69 74 GLY A C 1
ATOM 532 O O . GLY A 1 74 ? 18.807 32.125 -20.076 1.00 52.69 74 GLY A O 1
ATOM 533 N N . VAL A 1 75 ? 17.153 33.608 -19.758 1.00 55.72 75 VAL A N 1
ATOM 534 C CA . VAL A 1 75 ? 16.243 32.658 -19.108 1.00 55.72 75 VAL A CA 1
ATOM 535 C C . VAL A 1 75 ? 15.507 31.865 -20.184 1.00 55.72 75 VAL A C 1
ATOM 537 O O . VAL A 1 75 ? 14.615 32.372 -20.862 1.00 55.72 75 VAL A O 1
ATOM 540 N N . THR A 1 76 ? 15.898 30.607 -20.367 1.00 49.50 76 THR A N 1
ATOM 541 C CA . THR A 1 76 ? 15.215 29.671 -21.264 1.00 49.50 76 THR A CA 1
ATOM 542 C C . THR A 1 76 ? 13.963 29.152 -20.563 1.00 49.50 76 THR A C 1
ATOM 544 O O . THR A 1 76 ? 14.050 28.442 -19.563 1.00 49.50 76 THR A O 1
ATOM 547 N N . PHE A 1 77 ? 12.786 29.528 -21.058 1.00 53.25 77 PHE A N 1
ATOM 548 C CA . PHE A 1 77 ? 11.527 28.973 -20.573 1.00 53.25 77 PHE A CA 1
ATOM 549 C C . PHE A 1 77 ? 11.257 27.646 -21.273 1.00 53.25 77 PHE A C 1
ATOM 551 O O . PHE A 1 77 ? 11.053 27.612 -22.483 1.00 53.25 77 PHE A O 1
ATOM 558 N N . THR A 1 78 ? 11.247 26.556 -20.509 1.00 49.28 78 THR A N 1
ATOM 559 C CA . THR A 1 78 ? 10.688 25.278 -20.951 1.00 49.28 78 THR A CA 1
ATOM 560 C C . THR A 1 78 ? 9.175 25.454 -21.071 1.00 49.28 78 THR A C 1
ATOM 562 O O . THR A 1 78 ? 8.481 25.601 -20.063 1.00 49.28 78 THR A O 1
ATOM 565 N N . GLU A 1 79 ? 8.667 25.510 -22.301 1.00 50.22 79 GLU A N 1
ATOM 566 C CA . GLU A 1 79 ? 7.233 25.486 -22.583 1.00 50.22 79 GLU A CA 1
ATOM 567 C C . GLU A 1 79 ? 6.616 24.220 -21.978 1.00 50.22 79 GLU A C 1
ATOM 569 O O . GLU A 1 79 ? 6.899 23.103 -22.404 1.00 50.22 79 GLU A O 1
ATOM 574 N N . VAL A 1 80 ? 5.741 24.389 -20.987 1.00 46.25 80 VAL A N 1
ATOM 575 C CA . VAL A 1 80 ? 4.779 23.347 -20.623 1.00 46.25 80 VAL A CA 1
ATOM 576 C C . VAL A 1 80 ? 3.620 23.488 -21.599 1.00 46.25 80 VAL A C 1
ATOM 578 O O . VAL A 1 80 ? 2.654 24.212 -21.350 1.00 46.25 80 VAL A O 1
ATOM 581 N N . ALA A 1 81 ? 3.768 22.840 -22.751 1.00 40.53 81 ALA A N 1
ATOM 582 C CA . ALA A 1 81 ? 2.689 22.649 -23.701 1.00 40.53 81 ALA A CA 1
ATOM 583 C C . ALA A 1 81 ? 1.564 21.849 -23.028 1.00 40.53 81 ALA A C 1
ATOM 585 O O . ALA A 1 81 ? 1.776 20.770 -22.471 1.00 40.53 81 ALA A O 1
ATOM 586 N N . ALA A 1 82 ? 0.356 22.406 -23.067 1.00 46.34 82 ALA A N 1
ATOM 587 C CA . ALA A 1 82 ? -0.861 21.657 -22.814 1.00 46.34 82 ALA A CA 1
ATOM 588 C C . ALA A 1 82 ? -1.030 20.598 -23.915 1.00 46.34 82 ALA A C 1
ATOM 590 O O . ALA A 1 82 ? -0.818 20.892 -25.089 1.00 46.34 82 ALA A O 1
ATOM 591 N N . GLU A 1 83 ? -1.403 19.386 -23.500 1.00 48.09 83 GLU A N 1
ATOM 592 C CA . GLU A 1 83 ? -1.596 18.188 -24.320 1.00 48.09 83 GLU A CA 1
ATOM 593 C C . GLU A 1 83 ? -2.203 18.457 -25.707 1.00 48.09 83 GLU A C 1
ATOM 595 O O . GLU A 1 83 ? -3.352 18.882 -25.845 1.00 48.09 83 GLU A O 1
ATOM 600 N N . GLY A 1 84 ? -1.438 18.088 -26.731 1.00 37.91 84 GLY A N 1
ATOM 601 C CA . GLY A 1 84 ? -1.899 17.789 -28.076 1.00 37.91 84 GLY A CA 1
ATOM 602 C C . GLY A 1 84 ? -1.097 16.593 -28.567 1.00 37.91 84 GLY A C 1
ATOM 603 O O . GLY A 1 84 ? 0.118 16.670 -28.690 1.00 37.91 84 GLY A O 1
ATOM 604 N N . SER A 1 85 ? -1.785 15.472 -28.748 1.00 50.53 85 SER A N 1
ATOM 605 C CA . SER A 1 85 ? -1.289 14.248 -29.364 1.00 50.53 85 SER A CA 1
ATOM 606 C C . SER A 1 85 ? -0.551 14.534 -30.670 1.00 50.53 85 SER A C 1
ATOM 608 O O . SER A 1 85 ? -1.171 15.076 -31.576 1.00 50.53 85 SER A O 1
ATOM 610 N N . ASP A 1 86 ? 0.722 14.163 -30.738 1.00 38.81 86 ASP A N 1
ATOM 611 C CA . ASP A 1 86 ? 1.375 13.466 -31.851 1.00 38.81 86 ASP A CA 1
ATOM 612 C C . ASP A 1 86 ? 2.841 13.288 -31.442 1.00 38.81 86 ASP A C 1
ATOM 614 O O . ASP A 1 86 ? 3.635 14.225 -31.441 1.00 38.81 86 ASP A O 1
ATOM 618 N N . ALA A 1 87 ? 3.167 12.080 -30.984 1.00 44.16 87 ALA A N 1
ATOM 619 C CA . ALA A 1 87 ? 4.541 11.674 -30.735 1.00 44.16 87 ALA A CA 1
ATOM 620 C C . ALA A 1 87 ? 5.214 11.427 -32.093 1.00 44.16 87 ALA A C 1
ATOM 622 O O . ALA A 1 87 ? 5.202 10.308 -32.601 1.00 44.16 87 ALA A O 1
ATOM 623 N N . ASP A 1 88 ? 5.725 12.497 -32.692 1.00 46.34 88 ASP A N 1
ATOM 624 C CA . ASP A 1 88 ? 6.838 12.442 -33.635 1.00 46.34 88 ASP A CA 1
ATOM 625 C C . ASP A 1 88 ? 8.106 12.569 -32.784 1.00 46.34 88 ASP A C 1
ATOM 627 O O . ASP A 1 88 ? 8.540 13.665 -32.426 1.00 46.34 88 ASP A O 1
ATOM 631 N N . ASP A 1 89 ? 8.588 11.420 -32.315 1.00 47.44 89 ASP A N 1
ATOM 632 C CA . ASP A 1 89 ? 9.813 11.316 -31.531 1.00 47.44 89 ASP A CA 1
ATOM 633 C C . ASP A 1 89 ? 10.981 11.395 -32.516 1.00 47.44 89 ASP A C 1
ATOM 635 O O . ASP A 1 89 ? 11.328 10.424 -33.191 1.00 47.44 89 ASP A O 1
ATOM 639 N N . GLY A 1 90 ? 11.523 12.603 -32.660 1.00 47.06 90 GLY A N 1
ATOM 640 C CA . GLY A 1 90 ? 12.841 12.824 -33.232 1.00 47.06 90 GLY A CA 1
ATOM 641 C C . GLY A 1 90 ? 13.888 12.267 -32.277 1.00 47.06 90 GLY A C 1
ATOM 642 O O . GLY A 1 90 ? 14.451 13.008 -31.474 1.00 47.06 90 GLY A O 1
ATOM 643 N N . ASP A 1 91 ? 14.115 10.960 -32.370 1.00 48.88 91 ASP A N 1
ATOM 644 C CA . ASP A 1 91 ? 15.265 10.264 -31.802 1.00 48.88 91 ASP A CA 1
ATOM 645 C C . ASP A 1 91 ? 16.492 10.553 -32.683 1.00 48.88 91 ASP A C 1
ATOM 647 O O . ASP A 1 91 ? 16.952 9.717 -33.454 1.00 48.88 91 ASP A O 1
ATOM 651 N N . ASP A 1 92 ? 16.989 11.792 -32.617 1.00 52.25 92 ASP A N 1
ATOM 652 C CA . ASP A 1 92 ? 18.384 12.103 -32.947 1.00 52.25 92 ASP A CA 1
ATOM 653 C C . ASP A 1 92 ? 19.220 11.778 -31.695 1.00 52.25 92 ASP A C 1
ATOM 655 O O . ASP A 1 92 ? 19.705 12.660 -30.980 1.00 52.25 92 ASP A O 1
ATOM 659 N N . GLY A 1 93 ? 19.302 10.486 -31.382 1.00 48.34 93 GLY A N 1
ATOM 660 C CA . GLY A 1 93 ? 20.239 9.923 -30.424 1.00 48.34 93 GLY A CA 1
ATOM 661 C C . GLY A 1 93 ? 21.456 9.418 -31.182 1.00 48.34 93 GLY A C 1
ATOM 662 O O . GLY A 1 93 ? 21.320 8.613 -32.096 1.00 48.34 93 GLY A O 1
ATOM 663 N N . ASP A 1 94 ? 22.635 9.921 -30.823 1.00 46.97 94 ASP A N 1
ATOM 664 C CA . ASP A 1 94 ? 23.922 9.407 -31.281 1.00 46.97 94 ASP A CA 1
ATOM 665 C C . ASP A 1 94 ? 23.925 7.866 -31.266 1.00 46.97 94 ASP A C 1
ATOM 667 O O . ASP A 1 94 ? 23.909 7.248 -30.199 1.00 46.97 94 ASP A O 1
ATOM 671 N N . ASP A 1 95 ? 23.964 7.260 -32.458 1.00 49.62 95 ASP A N 1
ATOM 672 C CA . ASP A 1 95 ? 24.249 5.842 -32.679 1.00 49.62 95 ASP A CA 1
ATOM 673 C C . ASP A 1 95 ? 25.714 5.560 -32.279 1.00 49.62 95 ASP A C 1
ATOM 675 O O . ASP A 1 95 ? 26.583 5.286 -33.112 1.00 49.62 95 ASP A O 1
ATOM 679 N N . GLU A 1 96 ? 26.035 5.649 -30.986 1.00 59.25 96 GLU A N 1
ATOM 680 C CA . GLU A 1 96 ? 27.114 4.831 -30.449 1.00 59.25 96 GLU A CA 1
ATOM 681 C C . GLU A 1 96 ? 26.645 3.386 -30.621 1.00 59.25 96 GLU A C 1
ATOM 683 O O . GLU A 1 96 ? 25.702 2.961 -29.955 1.00 59.25 96 GLU A O 1
ATOM 688 N N . GLU A 1 97 ? 27.245 2.665 -31.578 1.00 59.31 97 GLU A N 1
ATOM 689 C CA . GLU A 1 97 ? 27.032 1.233 -31.789 1.00 59.31 97 GLU A CA 1
ATOM 690 C C . GLU A 1 97 ? 27.190 0.514 -30.446 1.00 59.31 97 GLU A C 1
ATOM 692 O O . GLU A 1 97 ? 28.290 0.228 -29.971 1.00 59.31 97 GLU A O 1
ATOM 697 N N . ASP A 1 98 ? 26.056 0.291 -29.794 1.00 67.44 98 ASP A N 1
ATOM 698 C CA . ASP A 1 98 ? 25.983 -0.354 -28.506 1.00 67.44 98 ASP A CA 1
ATOM 699 C C . ASP A 1 98 ? 26.267 -1.844 -28.719 1.00 67.44 98 ASP A C 1
ATOM 701 O O . ASP A 1 98 ? 25.368 -2.637 -29.007 1.00 67.44 98 ASP A O 1
ATOM 705 N N . ASP A 1 99 ? 27.542 -2.214 -28.604 1.00 73.62 99 ASP A N 1
ATOM 706 C CA . ASP A 1 99 ? 28.093 -3.567 -28.789 1.00 73.62 99 ASP A CA 1
ATOM 707 C C . ASP A 1 99 ? 27.565 -4.590 -27.751 1.00 73.62 99 ASP A C 1
ATOM 709 O O . ASP A 1 99 ? 28.016 -5.738 -27.696 1.00 73.62 99 ASP A O 1
ATOM 713 N N . ARG A 1 100 ? 26.604 -4.191 -26.904 1.00 76.75 100 ARG A N 1
ATOM 714 C CA . ARG A 1 100 ? 25.937 -5.064 -25.937 1.00 76.75 100 ARG A CA 1
ATOM 715 C C . ARG A 1 100 ? 25.088 -6.120 -26.636 1.00 76.75 100 ARG A C 1
ATOM 717 O O . ARG A 1 100 ? 24.311 -5.854 -27.558 1.00 76.75 100 ARG A O 1
ATOM 724 N N . THR A 1 101 ? 25.210 -7.346 -26.147 1.00 82.88 101 THR A N 1
ATOM 725 C CA . THR A 1 101 ? 24.417 -8.490 -26.603 1.00 82.88 101 THR A CA 1
ATOM 726 C C . THR A 1 101 ? 22.950 -8.351 -26.180 1.00 82.88 101 THR A C 1
ATOM 728 O O . THR A 1 101 ? 22.625 -7.714 -25.177 1.00 82.88 101 THR A O 1
ATOM 731 N N . ASP A 1 102 ? 22.035 -8.994 -26.911 1.00 84.75 102 ASP A N 1
ATOM 732 C CA . ASP A 1 102 ? 20.610 -9.034 -26.537 1.00 84.75 102 ASP A CA 1
ATOM 733 C C . ASP A 1 102 ? 20.392 -9.616 -25.129 1.00 84.75 102 ASP A C 1
ATOM 735 O O . ASP A 1 102 ? 19.458 -9.231 -24.422 1.00 84.75 102 ASP A O 1
ATOM 739 N N . GLU A 1 103 ? 21.279 -10.522 -24.704 1.00 83.81 103 GLU A N 1
ATOM 740 C CA . GLU A 1 103 ? 21.288 -11.086 -23.355 1.00 83.81 103 GLU A CA 1
ATOM 741 C C . GLU A 1 103 ? 21.611 -10.017 -22.302 1.00 83.81 103 GLU A C 1
ATOM 743 O O . GLU A 1 103 ? 20.899 -9.914 -21.303 1.00 83.81 103 GLU A O 1
ATOM 748 N N . GLU A 1 104 ? 22.618 -9.171 -22.540 1.00 85.69 104 GLU A N 1
ATOM 749 C CA . GLU A 1 104 ? 22.992 -8.081 -21.631 1.00 85.69 104 GLU A CA 1
ATOM 750 C C . GLU A 1 104 ? 21.862 -7.057 -21.491 1.00 85.69 104 GLU A C 1
ATOM 752 O O . GLU A 1 104 ? 21.452 -6.766 -20.364 1.00 85.69 104 GLU A O 1
ATOM 757 N N . ARG A 1 105 ? 21.254 -6.619 -22.603 1.00 83.19 105 ARG A N 1
ATOM 758 C CA . ARG A 1 105 ? 20.094 -5.703 -22.579 1.00 83.19 105 ARG A CA 1
ATOM 759 C C . ARG A 1 105 ? 18.918 -6.273 -21.786 1.00 83.19 105 ARG A C 1
ATOM 761 O O . ARG A 1 105 ? 18.273 -5.559 -21.017 1.00 83.19 105 ARG A O 1
ATOM 768 N N . ALA A 1 106 ? 18.634 -7.567 -21.947 1.00 84.50 106 ALA A N 1
ATOM 769 C CA . ALA A 1 106 ? 17.570 -8.232 -21.201 1.00 84.50 106 ALA A CA 1
ATOM 770 C C . ALA A 1 106 ? 17.878 -8.305 -19.696 1.00 84.50 106 ALA A C 1
ATOM 772 O O . ALA A 1 106 ? 16.970 -8.143 -18.876 1.00 84.50 106 ALA A O 1
ATOM 773 N N . THR A 1 107 ? 19.142 -8.533 -19.322 1.00 86.94 107 THR A N 1
ATOM 774 C CA . THR A 1 107 ? 19.541 -8.542 -17.909 1.00 86.94 107 THR A CA 1
ATOM 775 C C . THR A 1 107 ? 19.486 -7.158 -17.271 1.00 86.94 107 THR A C 1
ATOM 777 O O . THR A 1 107 ? 19.005 -7.051 -16.144 1.00 86.94 107 THR A O 1
ATOM 780 N N . GLU A 1 108 ? 19.901 -6.106 -17.977 1.00 88.50 108 GLU A N 1
ATOM 781 C CA . GLU A 1 108 ? 19.815 -4.722 -17.498 1.00 88.50 108 GLU A CA 1
ATOM 782 C C . GLU A 1 108 ? 18.359 -4.303 -17.279 1.00 88.50 108 GLU A C 1
ATOM 784 O O . GLU A 1 108 ? 18.014 -3.862 -16.186 1.00 88.50 108 GLU A O 1
ATOM 789 N N . ALA A 1 109 ? 17.473 -4.559 -18.250 1.00 85.56 109 ALA A N 1
ATOM 790 C CA . ALA A 1 109 ? 16.048 -4.255 -18.114 1.00 85.56 109 ALA A CA 1
ATOM 791 C C . ALA A 1 109 ? 15.407 -4.974 -16.914 1.00 85.56 109 ALA A C 1
ATOM 793 O O . ALA A 1 109 ? 14.575 -4.405 -16.208 1.00 85.56 109 ALA A O 1
ATOM 794 N N . TRP A 1 110 ? 15.805 -6.223 -16.650 1.00 86.94 110 TRP A N 1
ATOM 795 C CA . TRP A 1 110 ? 15.337 -6.961 -15.478 1.00 86.94 110 TRP A CA 1
ATOM 796 C C . TRP A 1 110 ? 15.863 -6.368 -14.164 1.00 86.94 110 TRP A C 1
ATOM 798 O O . TRP A 1 110 ? 15.109 -6.265 -13.192 1.00 86.94 110 TRP A O 1
ATOM 808 N N . TRP A 1 111 ? 17.140 -5.977 -14.122 1.00 90.12 111 TRP A N 1
ATOM 809 C CA . TRP A 1 111 ? 17.740 -5.341 -12.950 1.00 90.12 111 TRP A CA 1
ATOM 810 C C . TRP A 1 111 ? 17.107 -3.984 -12.661 1.00 90.12 111 TRP A C 1
ATOM 812 O O . TRP A 1 111 ? 16.766 -3.732 -11.508 1.00 90.12 111 TRP A O 1
ATOM 822 N N . ASP A 1 112 ? 16.880 -3.156 -13.678 1.00 88.69 112 ASP A N 1
ATOM 823 C CA . ASP A 1 112 ? 16.220 -1.857 -13.534 1.00 88.69 112 ASP A CA 1
ATOM 824 C C . ASP A 1 112 ? 14.807 -2.009 -12.961 1.00 88.69 112 ASP A C 1
ATOM 826 O O . ASP A 1 112 ? 14.457 -1.350 -11.981 1.00 88.69 112 ASP A O 1
ATOM 830 N N . GLU A 1 113 ? 14.013 -2.948 -13.490 1.00 86.56 113 GLU A N 1
ATOM 831 C CA . GLU A 1 113 ? 12.678 -3.261 -12.963 1.00 86.56 113 GLU A CA 1
ATOM 832 C C . GLU A 1 113 ? 12.726 -3.752 -11.503 1.00 86.56 113 GLU A C 1
ATOM 834 O O . GLU A 1 113 ? 11.870 -3.400 -10.681 1.00 86.56 113 GLU A O 1
ATOM 839 N N . PHE A 1 114 ? 13.727 -4.565 -11.156 1.00 88.62 114 PHE A N 1
ATOM 840 C CA . PHE A 1 114 ? 13.925 -5.064 -9.798 1.00 88.62 114 PHE A CA 1
ATOM 841 C C . PHE A 1 114 ? 14.343 -3.956 -8.824 1.00 88.62 114 PHE A C 1
ATOM 843 O O . PHE A 1 114 ? 13.803 -3.878 -7.714 1.00 88.62 114 PHE A O 1
ATOM 850 N N . PHE A 1 115 ? 15.277 -3.090 -9.224 1.00 90.06 115 PHE A N 1
ATOM 851 C CA . PHE A 1 115 ? 15.733 -1.962 -8.418 1.00 90.06 115 PHE A CA 1
ATOM 852 C C . PHE A 1 115 ? 14.618 -0.945 -8.201 1.00 90.06 115 PHE A C 1
ATOM 854 O O . PHE A 1 115 ? 14.430 -0.510 -7.065 1.00 90.06 115 PHE A O 1
ATOM 861 N N . ASP A 1 116 ? 13.828 -0.639 -9.231 1.00 88.56 116 ASP A N 1
ATOM 862 C CA . ASP A 1 116 ? 12.654 0.228 -9.112 1.00 88.56 116 ASP A CA 1
ATOM 863 C C . ASP A 1 116 ? 11.633 -0.364 -8.124 1.00 88.56 116 ASP A C 1
ATOM 865 O O . ASP A 1 116 ? 11.211 0.287 -7.164 1.00 88.56 116 ASP A O 1
ATOM 869 N N . GLY A 1 117 ? 11.332 -1.662 -8.253 1.00 88.19 117 GLY A N 1
ATOM 870 C CA . GLY A 1 117 ? 10.473 -2.377 -7.309 1.00 88.19 117 GLY A CA 1
ATOM 871 C C . GLY A 1 117 ? 10.993 -2.336 -5.865 1.00 88.19 117 GLY A C 1
ATOM 872 O O . GLY A 1 117 ? 10.219 -2.118 -4.926 1.00 88.19 117 GLY A O 1
ATOM 873 N N . MET A 1 118 ? 12.302 -2.499 -5.657 1.00 89.56 118 MET A N 1
ATOM 874 C CA . MET A 1 118 ? 12.923 -2.408 -4.331 1.00 89.56 118 MET A CA 1
ATOM 8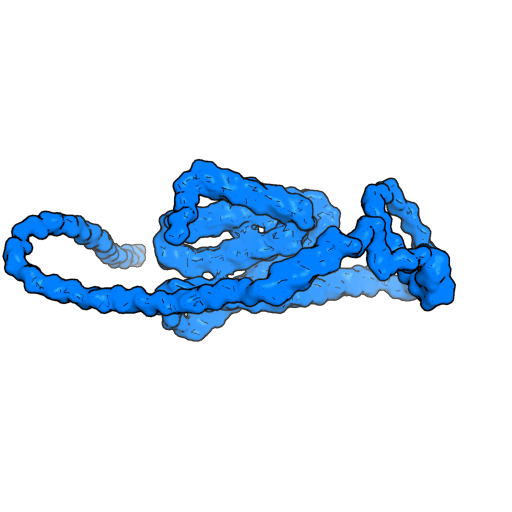75 C C . MET A 1 118 ? 12.856 -0.984 -3.768 1.00 89.56 118 MET A C 1
ATOM 877 O O . MET A 1 118 ? 12.546 -0.808 -2.585 1.00 89.56 118 MET A O 1
ATOM 881 N N . LEU A 1 119 ? 13.080 0.021 -4.615 1.00 91.38 119 LEU A N 1
ATOM 882 C CA . LEU A 1 119 ? 13.035 1.436 -4.259 1.00 91.38 119 LEU A CA 1
ATOM 883 C C . LEU A 1 119 ? 11.640 1.847 -3.782 1.00 91.38 119 LEU A C 1
ATOM 885 O O . LEU A 1 119 ? 11.530 2.572 -2.796 1.00 91.38 119 LEU A O 1
ATOM 889 N N . TYR A 1 120 ? 10.579 1.309 -4.390 1.00 90.00 120 TYR A N 1
ATOM 890 C CA . TYR A 1 120 ? 9.212 1.465 -3.887 1.00 90.00 120 TYR A CA 1
ATOM 891 C C . TYR A 1 120 ? 8.921 0.605 -2.651 1.00 90.00 120 TYR A C 1
ATOM 893 O O . TYR A 1 120 ? 8.211 1.040 -1.743 1.00 90.00 120 TYR A O 1
ATOM 901 N N . THR A 1 121 ? 9.470 -0.606 -2.558 1.00 90.81 121 THR A N 1
ATOM 902 C CA . THR A 1 121 ? 9.177 -1.517 -1.439 1.00 90.81 121 THR A CA 1
ATOM 903 C C . THR A 1 121 ? 9.584 -0.931 -0.084 1.00 90.81 121 THR A C 1
ATOM 905 O O . THR A 1 121 ? 8.838 -1.083 0.881 1.00 90.81 121 THR A O 1
ATOM 908 N N . VAL A 1 122 ? 10.709 -0.211 -0.003 1.00 92.12 122 VAL A N 1
ATOM 909 C CA . VAL A 1 122 ? 11.208 0.400 1.247 1.00 92.12 122 VAL A CA 1
ATOM 910 C C . VAL A 1 122 ? 10.227 1.414 1.875 1.00 92.12 122 VAL A C 1
ATOM 912 O O . VAL A 1 122 ? 9.848 1.234 3.037 1.00 92.12 122 VAL A O 1
ATOM 915 N N . PRO A 1 123 ? 9.772 2.478 1.181 1.00 92.56 123 PRO A N 1
ATOM 916 C CA . PRO A 1 123 ? 8.816 3.424 1.753 1.00 92.56 123 PRO A CA 1
ATOM 917 C C . PRO A 1 123 ? 7.449 2.784 2.025 1.00 92.56 123 PRO A C 1
ATOM 919 O O . PRO A 1 123 ? 6.808 3.124 3.020 1.00 92.56 123 PRO A O 1
ATOM 922 N N . PHE A 1 124 ? 7.002 1.829 1.202 1.00 91.19 124 PHE A N 1
ATOM 923 C CA . PHE A 1 124 ? 5.724 1.146 1.425 1.00 91.19 124 PHE A CA 1
ATOM 924 C C . PHE A 1 124 ? 5.757 0.170 2.607 1.00 91.19 124 PHE A C 1
ATOM 926 O O . PHE A 1 124 ? 4.773 0.077 3.344 1.00 91.19 124 PHE A O 1
ATOM 933 N N . SER A 1 125 ? 6.873 -0.523 2.848 1.00 91.31 125 SER A N 1
ATOM 934 C CA . SER A 1 125 ? 7.019 -1.372 4.032 1.00 91.31 125 SER A CA 1
ATOM 935 C C . SER A 1 125 ? 7.037 -0.526 5.308 1.00 91.31 125 SER A C 1
ATOM 937 O O . SER A 1 125 ? 6.377 -0.873 6.291 1.00 91.31 125 SER A O 1
ATOM 939 N N . PHE A 1 126 ? 7.702 0.633 5.273 1.00 92.25 126 PHE A N 1
ATOM 940 C CA . PHE A 1 126 ? 7.653 1.603 6.363 1.00 92.25 126 PHE A CA 1
ATOM 941 C C . PHE A 1 126 ? 6.230 2.126 6.598 1.00 92.25 126 PHE A C 1
ATOM 943 O O . PHE A 1 126 ? 5.772 2.163 7.739 1.00 92.25 126 PHE A O 1
ATOM 950 N N . LEU A 1 127 ? 5.498 2.463 5.532 1.00 93.00 127 LEU A N 1
ATOM 951 C CA . LEU A 1 127 ? 4.099 2.887 5.614 1.00 93.00 127 LEU A CA 1
ATOM 952 C C . LEU A 1 127 ? 3.224 1.811 6.269 1.00 93.00 127 LEU A C 1
ATOM 954 O O . LEU A 1 127 ? 2.411 2.134 7.135 1.00 93.00 127 LEU A O 1
ATOM 958 N N . TYR A 1 128 ? 3.418 0.538 5.911 1.00 91.81 128 TYR A N 1
ATOM 959 C CA . TYR A 1 128 ? 2.720 -0.584 6.541 1.00 91.81 128 TYR A CA 1
ATOM 960 C C . TYR A 1 128 ? 2.996 -0.674 8.037 1.00 91.81 128 TYR A C 1
ATOM 962 O O . TYR A 1 128 ? 2.056 -0.714 8.833 1.00 91.81 128 TYR A O 1
ATOM 970 N N . MET A 1 129 ? 4.270 -0.637 8.425 1.00 91.81 129 MET A N 1
ATOM 971 C CA . MET A 1 129 ? 4.659 -0.672 9.832 1.00 91.81 129 MET A CA 1
ATOM 972 C C . MET A 1 129 ? 4.090 0.528 10.602 1.00 91.81 129 MET A C 1
ATOM 974 O O . MET A 1 129 ? 3.577 0.373 11.709 1.00 91.81 129 MET A O 1
ATOM 978 N N . MET A 1 130 ? 4.119 1.720 10.003 1.00 92.94 130 MET A N 1
ATOM 979 C CA . MET A 1 130 ? 3.556 2.930 10.595 1.00 92.94 130 MET A CA 1
ATOM 980 C C . MET A 1 130 ? 2.044 2.801 10.803 1.00 92.94 130 MET A C 1
ATOM 982 O O . MET A 1 130 ? 1.548 3.120 11.882 1.00 92.94 130 MET A O 1
ATOM 986 N N . LEU A 1 131 ? 1.302 2.318 9.805 1.00 92.06 131 LEU A N 1
ATOM 987 C CA . LEU A 1 131 ? -0.149 2.170 9.903 1.00 92.06 131 LEU A CA 1
ATOM 988 C C . LEU A 1 131 ? -0.543 1.122 10.959 1.00 92.06 131 LEU A C 1
ATOM 990 O O . LEU A 1 131 ? -1.505 1.325 11.703 1.00 92.06 131 LEU A O 1
ATOM 994 N N . ASP A 1 132 ? 0.226 0.039 11.081 1.00 90.69 132 ASP A N 1
ATOM 995 C CA . ASP A 1 132 ? 0.040 -0.969 12.130 1.00 90.69 132 ASP A CA 1
ATOM 996 C C . ASP A 1 132 ? 0.254 -0.367 13.529 1.00 90.69 132 ASP A C 1
ATOM 998 O O . ASP A 1 132 ? -0.607 -0.469 14.404 1.00 90.69 132 ASP A O 1
ATOM 1002 N N . ILE A 1 133 ? 1.330 0.394 13.733 1.00 90.88 133 ILE A N 1
ATOM 1003 C CA . ILE A 1 133 ? 1.585 1.063 15.019 1.00 90.88 133 ILE A CA 1
ATOM 1004 C C . ILE A 1 133 ? 0.501 2.106 15.335 1.00 90.88 133 ILE A C 1
ATOM 1006 O O . ILE A 1 133 ? -0.010 2.148 16.455 1.00 90.88 133 ILE A O 1
ATOM 1010 N N . LEU A 1 134 ? 0.120 2.942 14.364 1.00 91.31 134 LEU A N 1
ATOM 1011 C CA . LEU A 1 134 ? -0.870 4.007 14.560 1.00 91.31 134 LEU A CA 1
ATOM 1012 C C . LEU A 1 134 ? -2.250 3.458 14.917 1.00 91.31 134 LEU A C 1
ATOM 1014 O O . LEU A 1 134 ? -2.937 4.021 15.773 1.00 91.31 134 LEU A O 1
ATOM 1018 N N . THR A 1 135 ? -2.665 2.364 14.281 1.00 89.94 135 THR A N 1
ATOM 1019 C CA . THR A 1 135 ? -3.947 1.731 14.605 1.00 89.94 135 THR A CA 1
ATOM 1020 C C . THR A 1 135 ? -3.929 1.158 16.018 1.00 89.94 135 THR A C 1
ATOM 1022 O O . THR A 1 135 ? -4.844 1.448 16.785 1.00 89.94 135 THR A O 1
ATOM 1025 N N . ASN A 1 136 ? -2.871 0.454 16.427 1.00 89.19 136 ASN A N 1
ATOM 1026 C CA . ASN A 1 136 ? -2.745 -0.050 17.799 1.00 89.19 136 ASN A CA 1
ATOM 1027 C C . ASN A 1 136 ? -2.719 1.077 18.848 1.00 89.19 136 ASN A C 1
ATOM 1029 O O . ASN A 1 136 ? -3.404 0.989 19.873 1.00 89.19 136 ASN A O 1
ATOM 1033 N N . LEU A 1 137 ? -2.017 2.178 18.556 1.00 89.62 137 LEU A N 1
ATOM 1034 C CA . LEU A 1 137 ? -1.951 3.344 19.437 1.00 89.62 137 LEU A CA 1
ATOM 1035 C C . LEU A 1 137 ? -3.304 4.059 19.565 1.00 89.62 137 LEU A C 1
ATOM 1037 O O . LEU A 1 137 ? -3.683 4.457 20.665 1.00 89.62 137 LEU A O 1
ATOM 1041 N N . SER A 1 138 ? -4.063 4.171 18.471 1.00 88.25 138 SER A N 1
ATOM 1042 C CA . SER A 1 138 ? -5.392 4.809 18.457 1.00 88.25 138 SER A CA 1
ATOM 1043 C C . SER A 1 138 ? -6.402 4.107 19.369 1.00 88.25 138 SER A C 1
ATOM 1045 O O . SER A 1 138 ? -7.369 4.720 19.817 1.00 88.25 138 SER A O 1
ATOM 1047 N N . TYR A 1 139 ? -6.164 2.831 19.673 1.00 87.06 139 TYR A N 1
ATOM 1048 C CA . TYR A 1 139 ? -6.981 2.040 20.588 1.00 87.06 139 TYR A CA 1
ATOM 1049 C C . TYR A 1 139 ? -6.303 1.761 21.935 1.00 87.06 139 TYR A C 1
ATOM 1051 O O . TYR A 1 139 ? -6.797 0.942 22.710 1.00 87.06 139 TYR A O 1
ATOM 1059 N N . ASN A 1 140 ? -5.207 2.467 22.233 1.00 85.50 140 ASN A N 1
ATOM 1060 C CA . ASN A 1 140 ? -4.465 2.382 23.489 1.00 85.50 140 ASN A CA 1
ATOM 1061 C C . ASN A 1 140 ? -4.043 0.948 23.849 1.00 85.50 140 ASN A C 1
ATOM 1063 O O . ASN A 1 140 ? -4.167 0.526 25.002 1.00 85.50 140 ASN A O 1
ATOM 1067 N N . GLN A 1 141 ? -3.591 0.178 22.854 1.00 81.31 141 GLN A N 1
ATOM 1068 C CA . GLN A 1 141 ? -3.101 -1.179 23.076 1.00 81.31 141 GLN A CA 1
ATOM 1069 C C . GLN A 1 141 ? -1.626 -1.296 22.745 1.00 81.31 141 GLN A C 1
ATOM 1071 O O . GLN A 1 141 ? -1.142 -0.758 21.752 1.00 81.31 141 GLN A O 1
ATOM 1076 N N . HIS A 1 142 ? -0.921 -2.015 23.616 1.00 77.94 142 HIS A N 1
ATOM 1077 C CA . HIS A 1 142 ? 0.514 -2.240 23.531 1.00 77.94 142 HIS A CA 1
ATOM 1078 C C . HIS A 1 142 ? 0.785 -3.732 23.301 1.00 77.94 142 HIS A C 1
ATOM 1080 O O . HIS A 1 142 ? 1.106 -4.446 24.249 1.00 77.94 142 HIS A O 1
ATOM 1086 N N . PRO A 1 143 ? 0.606 -4.227 22.064 1.00 79.06 143 PRO A N 1
ATOM 1087 C CA . PRO A 1 143 ? 1.145 -5.516 21.661 1.00 79.06 143 PRO A CA 1
ATOM 1088 C C . PRO A 1 143 ? 2.656 -5.587 21.888 1.00 79.06 143 PRO A C 1
ATOM 1090 O O . PRO A 1 143 ? 3.365 -4.580 21.790 1.00 79.06 143 PRO A O 1
ATOM 1093 N N . ASP A 1 144 ? 3.148 -6.798 22.128 1.00 87.12 144 ASP A N 1
ATOM 1094 C CA . ASP A 1 144 ? 4.578 -7.069 22.207 1.00 87.12 144 ASP A CA 1
ATOM 1095 C C . ASP A 1 144 ? 5.280 -6.777 20.875 1.00 87.12 144 ASP A C 1
ATOM 1097 O O . ASP A 1 144 ? 4.763 -7.065 19.794 1.00 87.12 144 ASP A O 1
ATOM 1101 N N . PHE A 1 145 ? 6.521 -6.285 20.951 1.00 86.62 145 PHE A N 1
ATOM 1102 C CA . PHE A 1 145 ? 7.358 -6.013 19.775 1.00 86.62 145 PHE A CA 1
ATOM 1103 C C . PHE A 1 145 ? 7.495 -7.231 18.841 1.00 86.62 145 PHE A C 1
ATOM 1105 O O . PHE A 1 145 ? 7.512 -7.096 17.618 1.00 86.62 145 PHE A O 1
ATOM 1112 N N . TYR A 1 146 ? 7.538 -8.432 19.422 1.00 89.31 146 TYR A N 1
ATOM 1113 C CA . TYR A 1 146 ? 7.653 -9.687 18.683 1.00 89.31 146 TYR A CA 1
ATOM 1114 C C . TYR A 1 146 ? 6.462 -9.940 17.744 1.00 89.31 146 TYR A C 1
ATOM 1116 O O . TYR A 1 146 ? 6.652 -10.406 16.621 1.00 89.31 146 TYR A O 1
ATOM 1124 N N . TYR A 1 147 ? 5.249 -9.572 18.168 1.00 86.38 147 TYR A N 1
ATOM 1125 C CA . TYR A 1 147 ? 4.039 -9.727 17.360 1.00 86.38 147 TYR A CA 1
ATOM 1126 C C . TYR A 1 147 ? 4.098 -8.866 16.089 1.00 86.38 147 TYR A C 1
ATOM 1128 O O . TYR A 1 147 ? 3.798 -9.348 14.995 1.00 86.38 147 TYR A O 1
ATOM 1136 N N . TYR A 1 148 ? 4.561 -7.618 16.216 1.00 86.12 148 TYR A N 1
ATOM 1137 C CA . TYR A 1 148 ? 4.746 -6.725 15.071 1.00 86.12 148 TYR A CA 1
ATOM 1138 C C . TYR A 1 148 ? 5.776 -7.265 14.089 1.00 86.12 148 TYR A C 1
ATOM 1140 O O . TYR A 1 148 ? 5.535 -7.264 12.885 1.00 86.12 148 TYR A O 1
ATOM 1148 N N . LEU A 1 149 ? 6.910 -7.758 14.593 1.00 89.56 149 LEU A N 1
ATOM 1149 C CA . LEU A 1 149 ? 7.977 -8.271 13.740 1.00 89.56 149 LEU A CA 1
ATOM 1150 C C . LEU A 1 149 ? 7.526 -9.510 12.951 1.00 89.56 149 LEU A C 1
ATOM 1152 O O . LEU A 1 149 ? 7.812 -9.619 11.758 1.00 89.56 149 LEU A O 1
ATOM 1156 N N . GLN A 1 150 ? 6.772 -10.409 13.591 1.00 89.50 150 GLN A N 1
ATOM 1157 C CA . GLN A 1 150 ? 6.206 -11.588 12.939 1.00 89.50 150 GLN A CA 1
ATOM 1158 C C . GLN A 1 150 ? 5.225 -11.203 11.823 1.00 89.50 150 GLN A C 1
ATOM 1160 O O . GLN A 1 150 ? 5.394 -11.653 10.689 1.00 89.50 150 GLN A O 1
ATOM 1165 N N . ASN A 1 151 ? 4.249 -10.334 12.102 1.00 85.94 151 ASN A N 1
ATOM 1166 C CA . ASN A 1 151 ? 3.309 -9.866 11.078 1.00 85.94 151 ASN A CA 1
ATOM 1167 C C . ASN A 1 151 ? 4.011 -9.094 9.953 1.00 85.94 151 ASN A C 1
ATOM 1169 O O . ASN A 1 151 ? 3.697 -9.291 8.779 1.00 85.94 151 ASN A O 1
ATOM 1173 N N . TYR A 1 152 ? 4.986 -8.251 10.292 1.00 88.75 152 TYR A N 1
ATOM 1174 C CA . TYR A 1 152 ? 5.765 -7.483 9.326 1.00 88.75 152 TYR A CA 1
ATOM 1175 C C . TYR A 1 152 ? 6.545 -8.392 8.371 1.00 88.75 152 TYR A C 1
ATOM 1177 O O . TYR A 1 152 ? 6.523 -8.169 7.163 1.00 88.75 152 TYR A O 1
ATOM 1185 N N . SER A 1 153 ? 7.163 -9.462 8.882 1.00 90.38 153 SER A N 1
ATOM 1186 C CA . SER A 1 153 ? 7.905 -10.424 8.055 1.00 90.38 153 SER A CA 1
ATOM 1187 C C . SER A 1 153 ? 7.043 -11.134 7.006 1.00 90.38 153 SER A C 1
ATOM 1189 O O . SER A 1 153 ? 7.555 -11.506 5.955 1.00 90.38 153 SER A O 1
ATOM 1191 N N . VAL A 1 154 ? 5.738 -11.291 7.260 1.00 89.19 154 VAL A N 1
ATOM 1192 C CA . VAL A 1 154 ? 4.780 -11.884 6.311 1.00 89.19 154 VAL A CA 1
ATOM 1193 C C . VAL A 1 154 ? 4.237 -10.824 5.349 1.00 89.19 154 VAL A C 1
ATOM 1195 O O . VAL A 1 154 ? 4.037 -11.085 4.159 1.00 89.19 154 VAL A O 1
ATOM 1198 N N . ALA A 1 155 ? 4.021 -9.606 5.843 1.00 86.69 155 ALA A N 1
ATOM 1199 C CA . ALA A 1 155 ? 3.523 -8.496 5.042 1.00 86.69 155 ALA A CA 1
ATOM 1200 C C . ALA A 1 155 ? 4.550 -8.012 4.009 1.00 86.69 155 ALA A C 1
ATOM 1202 O O . ALA A 1 155 ? 4.177 -7.726 2.876 1.00 86.69 155 ALA A O 1
ATOM 1203 N N . LEU A 1 156 ? 5.835 -7.970 4.367 1.00 89.81 156 LEU A N 1
ATOM 1204 C CA . LEU A 1 156 ? 6.914 -7.470 3.513 1.00 89.81 156 LEU A CA 1
ATOM 1205 C C . LEU A 1 156 ? 7.010 -8.197 2.158 1.00 89.81 156 LEU A C 1
ATOM 1207 O O . LEU A 1 156 ? 6.924 -7.514 1.138 1.00 89.81 156 LEU A O 1
ATOM 1211 N N . PRO A 1 157 ? 7.118 -9.540 2.085 1.00 90.81 157 PRO A N 1
ATOM 1212 C CA . PRO A 1 157 ? 7.148 -10.230 0.797 1.00 90.81 157 PRO A CA 1
ATOM 1213 C C . PRO A 1 157 ? 5.826 -10.077 0.039 1.00 90.81 157 PRO A C 1
ATOM 1215 O O . PRO A 1 157 ? 5.834 -9.970 -1.182 1.00 90.81 157 PRO A O 1
ATOM 1218 N N . THR A 1 158 ? 4.694 -10.004 0.745 1.00 90.25 158 THR A N 1
ATOM 1219 C CA . THR A 1 158 ? 3.378 -9.815 0.118 1.00 90.25 158 THR A CA 1
ATOM 1220 C C . THR A 1 158 ? 3.290 -8.458 -0.586 1.00 90.25 158 THR A C 1
ATOM 1222 O O . THR A 1 158 ? 2.929 -8.389 -1.758 1.00 90.25 158 THR A O 1
ATOM 1225 N N . VAL A 1 159 ? 3.659 -7.378 0.108 1.00 89.25 159 VAL A N 1
ATOM 1226 C CA . VAL A 1 159 ? 3.681 -6.017 -0.444 1.00 89.25 159 VAL A CA 1
ATOM 1227 C C . VAL A 1 159 ? 4.743 -5.897 -1.537 1.00 89.25 159 VAL A C 1
ATOM 1229 O O . VAL A 1 159 ? 4.456 -5.325 -2.583 1.00 89.25 159 VAL A O 1
ATOM 1232 N N . GLY A 1 160 ? 5.925 -6.492 -1.346 1.00 88.00 160 GLY A N 1
ATOM 1233 C CA . GLY A 1 160 ? 6.994 -6.499 -2.347 1.00 88.00 160 GLY A CA 1
ATOM 1234 C C . GLY A 1 160 ? 6.569 -7.156 -3.662 1.00 88.00 160 GLY A C 1
ATOM 1235 O O . GLY A 1 160 ? 6.787 -6.584 -4.725 1.00 88.00 160 GLY A O 1
ATOM 1236 N N . ILE A 1 161 ? 5.881 -8.303 -3.605 1.00 90.44 161 ILE A N 1
ATOM 1237 C CA . ILE A 1 161 ? 5.339 -8.967 -4.802 1.00 90.44 161 ILE A CA 1
ATOM 1238 C C . ILE A 1 161 ? 4.295 -8.085 -5.491 1.00 90.44 161 ILE A C 1
ATOM 1240 O O . ILE A 1 161 ? 4.319 -7.963 -6.713 1.00 90.44 161 ILE A O 1
ATOM 1244 N N . ILE A 1 162 ? 3.392 -7.460 -4.729 1.00 89.38 162 ILE A N 1
ATOM 1245 C CA . ILE A 1 162 ? 2.372 -6.566 -5.295 1.00 89.38 162 ILE A CA 1
ATOM 1246 C C . ILE A 1 162 ? 3.036 -5.383 -6.005 1.00 89.38 162 ILE A C 1
ATOM 1248 O O . ILE A 1 162 ? 2.673 -5.082 -7.135 1.00 89.38 162 ILE A O 1
ATOM 1252 N N . ILE A 1 163 ? 4.020 -4.738 -5.375 1.00 88.12 163 ILE A N 1
ATOM 1253 C CA . ILE A 1 163 ? 4.729 -3.586 -5.947 1.00 88.12 163 ILE A CA 1
ATOM 1254 C C . ILE A 1 163 ? 5.485 -3.988 -7.206 1.00 88.12 163 ILE A C 1
ATOM 1256 O O . ILE A 1 163 ? 5.300 -3.345 -8.233 1.00 88.12 163 ILE A O 1
ATOM 1260 N N . PHE A 1 164 ? 6.270 -5.064 -7.139 1.00 86.44 164 PHE A N 1
ATOM 1261 C CA . PHE A 1 164 ? 7.019 -5.581 -8.281 1.00 86.44 164 PHE A CA 1
ATOM 1262 C C . PHE A 1 164 ? 6.094 -5.912 -9.457 1.00 86.44 164 PHE A C 1
ATOM 1264 O O . PHE A 1 164 ? 6.394 -5.620 -10.612 1.00 86.44 164 PHE A O 1
ATOM 1271 N N . TYR A 1 165 ? 4.929 -6.495 -9.170 1.00 85.81 165 TYR A N 1
ATOM 1272 C CA . TYR A 1 165 ? 3.955 -6.794 -10.207 1.00 85.81 165 TYR A CA 1
ATOM 1273 C C . TYR A 1 165 ? 3.303 -5.527 -10.763 1.00 85.81 165 TYR A C 1
ATOM 1275 O O . TYR A 1 165 ? 3.078 -5.448 -11.966 1.00 85.81 165 TYR A O 1
ATOM 1283 N N . THR A 1 166 ? 3.032 -4.503 -9.952 1.00 84.75 166 THR A N 1
ATOM 1284 C CA . THR A 1 166 ? 2.463 -3.273 -10.506 1.00 84.75 166 THR A CA 1
ATOM 1285 C C . THR A 1 166 ? 3.473 -2.471 -11.327 1.00 84.75 166 THR A C 1
ATOM 1287 O O . THR A 1 166 ? 3.109 -1.981 -12.397 1.00 84.75 166 THR A O 1
ATOM 1290 N N . THR A 1 167 ? 4.729 -2.348 -10.884 1.00 82.00 167 THR A N 1
ATOM 1291 C CA . THR A 1 167 ? 5.765 -1.615 -11.637 1.00 82.00 167 THR A CA 1
ATOM 1292 C C . THR A 1 167 ? 6.010 -2.269 -12.994 1.00 82.00 167 THR A C 1
ATOM 1294 O O . THR A 1 167 ? 6.033 -1.587 -14.019 1.00 82.00 167 THR A O 1
ATOM 1297 N N . ARG A 1 168 ? 6.033 -3.607 -13.034 1.00 80.50 168 ARG A N 1
ATOM 1298 C CA . ARG A 1 168 ? 6.225 -4.385 -14.264 1.00 80.50 168 ARG A CA 1
ATOM 1299 C C . ARG A 1 168 ? 5.172 -4.123 -15.347 1.00 80.50 168 ARG A C 1
ATOM 1301 O O . ARG A 1 168 ? 5.483 -4.195 -16.532 1.00 80.50 168 ARG A O 1
ATOM 1308 N N . TYR A 1 169 ? 3.925 -3.833 -14.978 1.00 76.38 169 TYR A N 1
ATOM 1309 C CA . TYR A 1 169 ? 2.829 -3.706 -15.946 1.00 76.38 169 TYR A CA 1
ATOM 1310 C C . TYR A 1 169 ? 2.210 -2.300 -16.034 1.00 76.38 169 TYR A C 1
ATOM 1312 O O . TYR A 1 169 ? 1.110 -2.135 -16.584 1.00 76.38 169 TYR A O 1
ATOM 1320 N N . ALA A 1 170 ? 2.929 -1.280 -15.560 1.00 64.44 170 ALA A N 1
ATOM 1321 C CA . ALA A 1 170 ? 2.481 0.113 -15.548 1.00 64.44 170 ALA A CA 1
ATOM 1322 C C . ALA A 1 170 ? 2.026 0.633 -16.930 1.00 64.44 170 ALA A C 1
ATOM 1324 O O . ALA A 1 170 ? 1.139 1.478 -17.023 1.00 64.44 170 ALA A O 1
ATOM 1325 N N . LYS A 1 171 ? 2.566 0.087 -18.028 1.00 70.75 171 LYS A N 1
ATOM 1326 C CA . LYS A 1 171 ? 2.241 0.524 -19.399 1.00 70.75 171 LYS A CA 1
ATOM 1327 C C . LYS A 1 171 ? 0.881 0.037 -19.915 1.00 70.75 171 LYS A C 1
ATOM 1329 O O . LYS A 1 171 ? 0.402 0.523 -20.937 1.00 70.75 171 LYS A O 1
ATOM 1334 N N . SER A 1 172 ? 0.232 -0.919 -19.250 1.00 79.75 172 SER A N 1
ATOM 1335 C CA . SER A 1 172 ? -1.016 -1.491 -19.765 1.00 79.75 172 SER A CA 1
ATOM 1336 C C . SER A 1 172 ? -2.259 -0.753 -19.250 1.00 79.75 172 SER A C 1
ATOM 1338 O O . SER A 1 172 ? -2.486 -0.592 -18.051 1.00 79.75 172 SER A O 1
ATOM 1340 N N . LEU A 1 173 ? -3.146 -0.360 -20.169 1.00 80.12 173 LEU A N 1
ATOM 1341 C CA . LEU A 1 173 ? -4.442 0.249 -19.838 1.00 80.12 173 LEU A CA 1
ATOM 1342 C C . LEU A 1 173 ? -5.306 -0.643 -18.937 1.00 80.12 173 LEU A C 1
ATOM 1344 O O . LEU A 1 173 ? -6.090 -0.137 -18.134 1.00 80.12 173 LEU A O 1
ATOM 1348 N N . TRP A 1 174 ? -5.157 -1.961 -19.062 1.00 84.62 174 TRP A N 1
ATOM 1349 C CA . TRP A 1 174 ? -5.910 -2.934 -18.280 1.00 84.62 174 TRP A CA 1
ATOM 1350 C C . TRP A 1 174 ? -5.575 -2.845 -16.789 1.00 84.62 174 TRP A C 1
ATOM 1352 O O . TRP A 1 174 ? -6.480 -2.886 -15.952 1.00 84.62 174 TRP A O 1
ATOM 1362 N N . T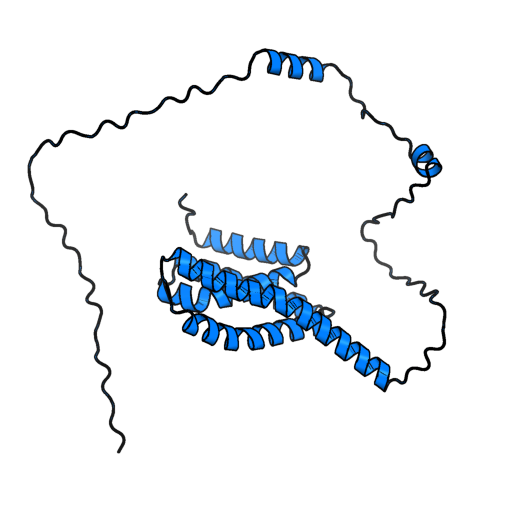RP A 1 175 ? -4.306 -2.587 -16.459 1.00 85.25 175 TRP A N 1
ATOM 1363 C CA . TRP A 1 175 ? -3.901 -2.350 -15.079 1.00 85.25 175 TRP A CA 1
ATOM 1364 C C . TRP A 1 175 ? -4.505 -1.099 -14.481 1.00 85.25 175 TRP A C 1
ATOM 1366 O O . TRP A 1 175 ? -4.958 -1.132 -13.339 1.00 85.25 175 TRP A O 1
ATOM 1376 N N . HIS A 1 176 ? -4.616 -0.022 -15.256 1.00 86.00 176 HIS A N 1
ATOM 1377 C CA . HIS A 1 176 ? -5.290 1.179 -14.778 1.00 86.00 176 HIS A CA 1
ATOM 1378 C C . HIS A 1 176 ? -6.756 0.907 -14.416 1.00 86.00 176 HIS A C 1
ATOM 1380 O O . HIS A 1 176 ? -7.251 1.444 -13.425 1.00 86.00 176 HIS A O 1
ATOM 1386 N N . PHE A 1 177 ? -7.466 0.063 -15.174 1.00 89.38 177 PHE A N 1
ATOM 1387 C CA . PHE A 1 177 ? -8.843 -0.321 -14.839 1.00 89.38 177 PHE A CA 1
ATOM 1388 C C . PHE A 1 177 ? -8.915 -1.200 -13.589 1.00 89.38 177 PHE A C 1
ATOM 1390 O O . PHE A 1 177 ? -9.709 -0.911 -12.692 1.00 89.38 177 PHE A O 1
ATOM 1397 N N . PHE A 1 178 ? -8.068 -2.227 -13.490 1.00 90.06 178 PHE A N 1
ATOM 1398 C CA . PHE A 1 178 ? -8.037 -3.087 -12.308 1.00 90.06 178 PHE A CA 1
ATOM 1399 C C . PHE A 1 178 ? -7.628 -2.341 -11.044 1.00 90.06 178 PHE A C 1
ATOM 1401 O O . PHE A 1 178 ? -8.307 -2.468 -10.030 1.00 90.06 178 PHE A O 1
ATOM 1408 N N . GLY A 1 179 ? -6.582 -1.519 -11.104 1.00 89.25 179 GLY A N 1
ATOM 1409 C CA . GLY A 1 179 ? -6.149 -0.700 -9.977 1.00 89.25 179 GLY A CA 1
ATOM 1410 C C . GLY A 1 179 ? -7.243 0.269 -9.517 1.00 89.25 179 GLY A C 1
ATOM 1411 O O . GLY A 1 179 ? -7.463 0.413 -8.316 1.00 89.25 179 GLY A O 1
ATOM 1412 N N . THR A 1 180 ? -8.021 0.835 -10.451 1.00 91.94 180 THR A N 1
ATOM 1413 C CA . THR A 1 180 ? -9.201 1.659 -10.119 1.00 91.94 180 THR A CA 1
ATOM 1414 C C . THR A 1 180 ? -10.258 0.843 -9.375 1.00 91.94 180 THR A C 1
ATOM 1416 O O . THR A 1 180 ? -10.756 1.276 -8.337 1.00 91.94 180 THR A O 1
ATOM 1419 N N . LEU A 1 181 ? -10.590 -0.355 -9.865 1.00 93.69 181 LEU A N 1
ATOM 1420 C CA . LEU A 1 181 ? -11.594 -1.216 -9.237 1.00 93.69 181 LEU A CA 1
ATOM 1421 C C . LEU A 1 181 ? -11.157 -1.678 -7.841 1.00 93.69 181 LEU A C 1
ATOM 1423 O O . LEU A 1 181 ? -11.939 -1.599 -6.893 1.00 93.69 181 LEU A O 1
ATOM 1427 N N . ILE A 1 182 ? -9.903 -2.116 -7.702 1.00 92.50 182 ILE A N 1
ATOM 1428 C CA . ILE A 1 182 ? -9.322 -2.525 -6.421 1.00 92.50 182 ILE A CA 1
ATOM 1429 C C . ILE A 1 182 ? -9.328 -1.341 -5.455 1.00 92.50 182 ILE A C 1
ATOM 1431 O O . ILE A 1 182 ? -9.751 -1.511 -4.317 1.00 92.50 182 ILE A O 1
ATOM 1435 N N . SER A 1 183 ? -8.950 -0.140 -5.902 1.00 94.19 183 SER A N 1
ATOM 1436 C CA . SER A 1 183 ? -8.983 1.066 -5.070 1.00 94.19 183 SER A CA 1
ATOM 1437 C C . SER A 1 183 ? -10.395 1.376 -4.561 1.00 94.19 183 SER A C 1
ATOM 1439 O O . SER A 1 183 ? -10.575 1.609 -3.364 1.00 94.19 183 SER A O 1
ATOM 1441 N N . ILE A 1 184 ? -11.417 1.287 -5.424 1.00 94.50 184 ILE A N 1
ATOM 1442 C CA . ILE A 1 184 ? -12.823 1.483 -5.032 1.00 94.50 184 ILE A CA 1
ATOM 1443 C C . ILE A 1 184 ? -13.248 0.446 -3.991 1.00 94.50 184 ILE A C 1
ATOM 1445 O O . ILE A 1 184 ? -13.815 0.812 -2.959 1.00 94.50 184 ILE A O 1
ATOM 1449 N N . VAL A 1 185 ? -12.963 -0.838 -4.224 1.00 95.06 185 VAL A N 1
ATOM 1450 C CA . VAL A 1 185 ? -13.316 -1.922 -3.293 1.00 95.06 185 VAL A CA 1
ATOM 1451 C C . VAL A 1 185 ? -12.591 -1.753 -1.960 1.00 95.06 185 VAL A C 1
ATOM 1453 O O . VAL A 1 185 ? -13.220 -1.841 -0.906 1.00 95.06 185 VAL A O 1
ATOM 1456 N N . CYS A 1 186 ? -11.289 -1.473 -1.991 1.00 93.94 186 CYS A N 1
ATOM 1457 C CA . CYS A 1 186 ? -10.457 -1.332 -0.803 1.00 93.94 186 CYS A CA 1
ATOM 1458 C C . CYS A 1 186 ? -10.863 -0.102 0.020 1.00 93.94 186 CYS A C 1
ATOM 1460 O O . CYS A 1 186 ? -11.090 -0.218 1.222 1.00 93.94 186 CYS A O 1
ATOM 1462 N N . GLY A 1 187 ? -11.074 1.048 -0.629 1.00 92.56 187 GLY A N 1
ATOM 1463 C CA . GLY A 1 187 ? -11.531 2.274 0.028 1.00 92.56 187 GLY A CA 1
ATOM 1464 C C . GLY A 1 187 ? -12.935 2.137 0.619 1.00 92.56 187 GLY A C 1
ATOM 1465 O O . GLY A 1 187 ? -13.170 2.502 1.771 1.00 92.56 187 GLY A O 1
ATOM 1466 N N . THR A 1 188 ? -13.857 1.511 -0.116 1.00 93.12 188 THR A N 1
ATOM 1467 C CA . THR A 1 188 ? -15.214 1.211 0.374 1.00 93.12 188 THR A CA 1
ATOM 1468 C C . THR A 1 188 ? -15.175 0.265 1.579 1.00 93.12 188 THR A C 1
ATOM 1470 O O . THR A 1 188 ? -15.841 0.493 2.594 1.00 93.12 188 THR A O 1
ATOM 1473 N N . ARG A 1 189 ? -14.343 -0.783 1.509 1.00 93.62 189 ARG A N 1
ATOM 1474 C CA . ARG A 1 189 ? -14.133 -1.743 2.598 1.00 93.62 189 ARG A CA 1
ATOM 1475 C C . ARG A 1 189 ? -13.517 -1.083 3.829 1.00 93.62 189 ARG A C 1
ATOM 1477 O O . ARG A 1 189 ? -13.925 -1.416 4.939 1.00 93.62 189 ARG A O 1
ATOM 1484 N N . LEU A 1 190 ? -12.581 -0.155 3.647 1.00 91.38 190 LEU A N 1
ATOM 1485 C CA . LEU A 1 190 ? -11.932 0.577 4.731 1.00 91.38 190 LEU A CA 1
ATOM 1486 C C . LEU A 1 190 ? -12.931 1.456 5.491 1.00 91.38 190 LEU A C 1
ATOM 1488 O O . LEU A 1 190 ? -13.004 1.376 6.716 1.00 91.38 190 LEU A O 1
ATOM 1492 N N . ILE A 1 191 ? -13.773 2.210 4.778 1.00 91.19 191 ILE A N 1
ATOM 1493 C CA . ILE A 1 191 ? -14.844 3.012 5.393 1.00 91.19 191 ILE A CA 1
ATOM 1494 C C . ILE A 1 191 ? -15.819 2.115 6.168 1.00 91.19 191 ILE A C 1
ATOM 1496 O O . ILE A 1 191 ? -16.191 2.425 7.302 1.00 91.19 191 ILE A O 1
ATOM 1500 N N . TYR A 1 192 ? -16.202 0.974 5.588 1.00 90.94 192 TYR A N 1
ATOM 1501 C CA . TYR A 1 192 ? -17.063 0.008 6.266 1.00 90.94 192 TYR A CA 1
ATOM 1502 C C . TYR A 1 192 ? -16.412 -0.558 7.537 1.00 90.94 192 TYR A C 1
ATOM 1504 O O . TYR A 1 192 ? -17.078 -0.662 8.567 1.00 90.94 192 TYR A O 1
ATOM 1512 N N . LEU A 1 193 ? -15.120 -0.906 7.490 1.00 90.44 193 LEU A N 1
ATOM 1513 C CA . LEU A 1 193 ? -14.378 -1.401 8.651 1.00 90.44 193 LEU A CA 1
ATOM 1514 C C . LEU A 1 193 ? -14.366 -0.367 9.780 1.00 90.44 193 LEU A C 1
ATOM 1516 O O . LEU A 1 193 ? -14.700 -0.710 10.908 1.00 90.44 193 LEU A O 1
ATOM 1520 N N . VAL A 1 194 ? -14.056 0.893 9.474 1.00 86.94 194 VAL A N 1
ATOM 1521 C CA . VAL A 1 194 ? -13.981 1.961 10.483 1.00 86.94 194 VAL A CA 1
ATOM 1522 C C . VAL A 1 194 ? -15.344 2.251 11.123 1.00 86.94 194 VAL A C 1
ATOM 1524 O O . VAL A 1 194 ? -15.401 2.553 12.311 1.00 86.94 194 VAL A O 1
ATOM 1527 N N . ASN A 1 195 ? -16.447 2.148 10.373 1.00 88.94 195 ASN A N 1
ATOM 1528 C CA . ASN A 1 195 ? -17.776 2.478 10.899 1.00 88.94 195 ASN A CA 1
ATOM 1529 C C . ASN A 1 195 ? -18.481 1.294 11.586 1.00 88.94 195 ASN A C 1
ATOM 1531 O O . ASN A 1 195 ? -19.127 1.462 12.620 1.00 88.94 195 ASN A O 1
ATOM 1535 N N . LYS A 1 196 ? -18.405 0.096 10.995 1.00 87.38 196 LYS A N 1
ATOM 1536 C CA . LYS A 1 196 ? -19.254 -1.048 11.369 1.00 87.38 196 LYS A CA 1
ATOM 1537 C C . LYS A 1 196 ? -18.509 -2.200 12.024 1.00 87.38 196 LYS A C 1
ATOM 1539 O O . LYS A 1 196 ? -19.163 -3.030 12.654 1.00 87.38 196 LYS A O 1
ATOM 1544 N N . ALA A 1 197 ? -17.196 -2.318 11.846 1.00 87.19 197 ALA A N 1
ATOM 1545 C CA . ALA A 1 197 ? -16.488 -3.486 12.344 1.00 87.19 197 ALA A CA 1
ATOM 1546 C C . ALA A 1 197 ? -16.144 -3.354 13.828 1.00 87.19 197 ALA A C 1
ATOM 1548 O O . ALA A 1 197 ? -15.886 -2.273 14.353 1.00 87.19 197 ALA A O 1
ATOM 1549 N N . SER A 1 198 ? -16.124 -4.493 14.515 1.00 86.44 198 SER A N 1
ATOM 1550 C CA . SER A 1 198 ? -15.632 -4.563 15.884 1.00 86.44 198 SER A CA 1
ATOM 1551 C C . SER A 1 198 ? -14.146 -4.220 15.926 1.00 86.44 198 SER A C 1
ATOM 1553 O O . SER A 1 198 ? -13.384 -4.589 15.033 1.00 86.44 198 SER A O 1
ATOM 1555 N N . TYR A 1 199 ? -13.731 -3.589 17.019 1.00 86.25 199 TYR A N 1
ATOM 1556 C CA . TYR A 1 199 ? -12.356 -3.176 17.294 1.00 86.25 199 TYR A CA 1
ATOM 1557 C C . TYR A 1 199 ? -11.275 -4.204 16.881 1.00 86.25 199 TYR A C 1
ATOM 1559 O O . TYR A 1 199 ? -10.336 -3.862 16.165 1.00 86.25 199 TYR A O 1
ATOM 1567 N N . ILE A 1 200 ? -11.444 -5.480 17.247 1.00 87.50 200 ILE A N 1
ATOM 1568 C CA . ILE A 1 200 ? -10.478 -6.556 16.946 1.00 87.50 200 ILE A CA 1
ATOM 1569 C C . ILE A 1 200 ? -10.286 -6.748 15.431 1.00 87.50 200 ILE A C 1
ATOM 1571 O O . ILE A 1 200 ? -9.183 -7.026 14.962 1.00 87.50 200 ILE A O 1
ATOM 1575 N N . VAL A 1 201 ? -11.355 -6.594 14.648 1.00 89.69 201 VAL A N 1
ATOM 1576 C CA . VAL A 1 201 ? -11.310 -6.743 13.187 1.00 89.69 201 VAL A CA 1
ATOM 1577 C C . VAL A 1 201 ? -10.586 -5.558 12.555 1.00 89.69 201 VAL A C 1
ATOM 1579 O O . VAL A 1 201 ? -9.784 -5.749 11.643 1.00 89.69 201 VAL A O 1
ATOM 1582 N N . VAL A 1 202 ? -10.827 -4.348 13.069 1.00 90.56 202 VAL A N 1
ATOM 1583 C CA . VAL A 1 202 ? -10.167 -3.126 12.592 1.00 90.56 202 VAL A CA 1
ATOM 1584 C C . VAL A 1 202 ? -8.662 -3.191 12.831 1.00 90.56 202 VAL A C 1
ATOM 1586 O O . VAL A 1 202 ? -7.904 -2.862 11.929 1.00 90.56 202 VAL A O 1
ATOM 1589 N N . LEU A 1 203 ? -8.219 -3.691 13.985 1.00 89.69 203 LEU A N 1
ATOM 1590 C CA . LEU A 1 203 ? -6.792 -3.892 14.249 1.00 89.69 203 LEU A CA 1
ATOM 1591 C C . LEU A 1 203 ? -6.140 -4.905 13.309 1.00 89.69 203 LEU A C 1
ATOM 1593 O O . LEU A 1 203 ? -5.053 -4.668 12.802 1.00 89.69 203 LEU A O 1
ATOM 1597 N N . ARG A 1 204 ? -6.791 -6.052 13.083 1.00 87.06 204 ARG A N 1
ATOM 1598 C CA . ARG A 1 204 ? -6.194 -7.139 12.293 1.00 87.06 204 ARG A CA 1
ATOM 1599 C C . ARG A 1 204 ? -6.139 -6.833 10.801 1.00 87.06 204 ARG A C 1
ATOM 1601 O O . ARG A 1 204 ? -5.213 -7.269 10.130 1.00 87.06 204 ARG A O 1
ATOM 1608 N N . GLN A 1 205 ? -7.153 -6.150 10.270 1.00 90.62 205 GLN A N 1
ATOM 1609 C CA . GLN A 1 205 ? -7.301 -5.936 8.825 1.00 90.62 205 GLN A CA 1
ATOM 1610 C C . GLN A 1 205 ? -7.025 -4.494 8.397 1.00 90.62 205 GLN A C 1
ATOM 1612 O O . GLN A 1 205 ? -6.668 -4.270 7.245 1.00 90.62 205 GLN A O 1
ATOM 1617 N N . GLY A 1 206 ? -7.180 -3.518 9.292 1.00 89.94 206 GLY A N 1
ATOM 1618 C CA . GLY A 1 206 ? -7.038 -2.094 8.986 1.00 89.94 206 GLY A CA 1
ATOM 1619 C C . GLY A 1 206 ? -5.688 -1.734 8.365 1.00 89.94 206 GLY A C 1
ATOM 1620 O O . GLY A 1 206 ? -5.692 -1.120 7.299 1.00 89.94 206 GLY A O 1
ATOM 1621 N N . PRO A 1 207 ? -4.550 -2.156 8.948 1.00 90.94 207 PRO A N 1
ATOM 1622 C CA . PRO A 1 207 ? -3.232 -1.848 8.396 1.00 90.94 207 PRO A CA 1
ATOM 1623 C C . PRO A 1 207 ? -3.021 -2.426 6.991 1.00 90.94 207 PRO A C 1
ATOM 1625 O O . PRO A 1 207 ? -2.613 -1.719 6.070 1.00 90.94 207 PRO A O 1
ATOM 1628 N N . ALA A 1 208 ? -3.375 -3.696 6.781 1.00 90.81 208 ALA A N 1
ATOM 1629 C CA . ALA A 1 208 ? -3.219 -4.349 5.482 1.00 90.81 208 ALA A CA 1
ATOM 1630 C C . ALA A 1 208 ? -4.146 -3.752 4.408 1.00 90.81 208 ALA A C 1
ATOM 1632 O O . ALA A 1 208 ? -3.714 -3.471 3.295 1.00 90.81 208 ALA A O 1
ATOM 1633 N N . VAL A 1 209 ? -5.416 -3.503 4.739 1.00 93.50 209 VAL A N 1
ATOM 1634 C CA . VAL A 1 209 ? -6.381 -2.907 3.800 1.00 93.50 209 VAL A CA 1
ATOM 1635 C C . VAL A 1 209 ? -6.022 -1.447 3.507 1.00 93.50 209 VAL A C 1
ATOM 1637 O O . VAL A 1 209 ? -6.078 -1.021 2.359 1.00 93.50 209 VAL A O 1
ATOM 1640 N N . GLY A 1 210 ? -5.610 -0.674 4.514 1.00 93.50 210 GLY A N 1
ATOM 1641 C CA . GLY A 1 210 ? -5.238 0.729 4.328 1.00 93.50 210 GLY A CA 1
ATOM 1642 C C . GLY A 1 210 ? -3.975 0.910 3.498 1.00 93.50 210 GLY A C 1
ATOM 1643 O O . GLY A 1 210 ? -3.943 1.771 2.624 1.00 93.50 210 GLY A O 1
ATOM 1644 N N . THR A 1 211 ? -2.967 0.066 3.702 1.00 93.06 211 THR A N 1
ATOM 1645 C CA . THR A 1 211 ? -1.749 0.088 2.879 1.00 93.06 211 THR A CA 1
ATOM 1646 C C . THR A 1 211 ? -2.015 -0.314 1.441 1.00 93.06 211 THR A C 1
ATOM 1648 O O . THR A 1 211 ? -1.554 0.377 0.538 1.00 93.06 211 THR A O 1
ATOM 1651 N N . LEU A 1 212 ? -2.814 -1.361 1.216 1.00 92.12 212 LEU A N 1
ATOM 1652 C CA . LEU A 1 212 ? -3.215 -1.772 -0.128 1.00 92.12 212 LEU A CA 1
ATOM 1653 C C . LEU A 1 212 ? -3.988 -0.650 -0.830 1.00 92.12 212 LEU A C 1
ATOM 1655 O O . LEU A 1 212 ? -3.700 -0.320 -1.978 1.00 92.12 212 LEU A O 1
ATOM 1659 N N . TRP A 1 213 ? -4.916 0.002 -0.128 1.00 94.12 213 TRP A N 1
ATOM 1660 C CA . TRP A 1 213 ? -5.653 1.137 -0.673 1.00 94.12 213 TRP A CA 1
ATOM 1661 C C . TRP A 1 213 ? -4.733 2.307 -1.053 1.00 94.12 213 TRP A C 1
ATOM 1663 O O . TRP A 1 213 ? -4.817 2.798 -2.179 1.00 94.12 213 TRP A O 1
ATOM 1673 N N . ILE A 1 214 ? -3.814 2.713 -0.170 1.00 92.88 214 ILE A N 1
ATOM 1674 C CA . ILE A 1 214 ? -2.857 3.795 -0.454 1.00 92.88 214 ILE A CA 1
ATOM 1675 C C . ILE A 1 214 ? -1.945 3.426 -1.629 1.00 92.88 214 ILE A C 1
ATOM 1677 O O . ILE A 1 214 ? -1.768 4.240 -2.531 1.00 92.88 214 ILE A O 1
ATOM 1681 N N . LEU A 1 215 ? -1.426 2.197 -1.659 1.00 91.81 215 LEU A N 1
ATOM 1682 C CA . LEU A 1 215 ? -0.602 1.684 -2.754 1.00 91.81 215 LEU A CA 1
ATOM 1683 C C . LEU A 1 215 ? -1.337 1.808 -4.088 1.00 91.81 215 LEU A C 1
ATOM 1685 O O . LEU A 1 215 ? -0.793 2.360 -5.041 1.00 91.81 215 LEU A O 1
ATOM 1689 N N . THR A 1 216 ? -2.601 1.376 -4.140 1.00 90.31 216 THR A N 1
ATOM 1690 C CA . THR A 1 216 ? -3.391 1.493 -5.371 1.00 90.31 216 THR A CA 1
ATOM 1691 C C . THR A 1 216 ? -3.645 2.942 -5.773 1.00 90.31 216 THR A C 1
ATOM 1693 O O . THR A 1 216 ? -3.574 3.249 -6.953 1.00 90.31 216 THR A O 1
ATOM 1696 N N . ILE A 1 217 ? -3.897 3.859 -4.832 1.00 90.94 217 ILE A N 1
ATOM 1697 C CA . ILE A 1 217 ? -4.101 5.278 -5.164 1.00 90.94 217 ILE A CA 1
ATOM 1698 C C . ILE A 1 217 ? -2.828 5.911 -5.727 1.00 90.94 217 ILE A C 1
ATOM 1700 O O . ILE A 1 217 ? -2.907 6.643 -6.709 1.00 90.94 217 ILE A O 1
ATOM 1704 N N . VAL A 1 218 ? -1.675 5.636 -5.116 1.00 90.62 218 VAL A N 1
ATOM 1705 C CA . VAL A 1 218 ? -0.390 6.234 -5.511 1.00 90.62 218 VAL A CA 1
ATOM 1706 C C . VAL A 1 218 ? 0.051 5.767 -6.899 1.00 90.62 218 VAL A C 1
ATOM 1708 O O . VAL A 1 218 ? 0.649 6.541 -7.635 1.00 90.62 218 VAL A O 1
ATOM 1711 N N . GLN A 1 219 ? -0.268 4.529 -7.278 1.00 88.12 219 GLN A N 1
ATOM 1712 C CA . GLN A 1 219 ? 0.103 3.968 -8.582 1.00 88.12 219 GLN A CA 1
ATOM 1713 C C . GLN A 1 219 ? -0.849 4.368 -9.722 1.00 88.12 219 GLN A C 1
ATOM 1715 O O . GLN A 1 219 ? -0.574 4.073 -10.884 1.00 88.12 219 GLN A O 1
ATOM 1720 N N . LEU A 1 220 ? -1.981 5.012 -9.424 1.00 88.38 220 LEU A N 1
ATOM 1721 C CA . LEU A 1 220 ? -2.953 5.416 -10.435 1.00 88.38 220 LEU A CA 1
ATOM 1722 C C . LEU A 1 220 ? -2.635 6.807 -11.009 1.00 88.38 220 LEU A C 1
ATOM 1724 O O . LEU A 1 220 ? -2.244 7.704 -10.261 1.00 88.38 220 LEU A O 1
ATOM 1728 N N . PRO A 1 221 ? -2.912 7.056 -12.305 1.00 87.75 221 PRO A N 1
ATOM 1729 C CA . PRO A 1 221 ? -2.868 8.411 -12.837 1.00 87.75 221 PRO A CA 1
ATOM 1730 C C . PRO A 1 221 ? -3.884 9.294 -12.098 1.00 87.75 221 PRO A C 1
ATOM 1732 O O . PRO A 1 221 ? -5.016 8.872 -11.823 1.00 87.75 221 PRO A O 1
ATOM 1735 N N . LEU A 1 222 ? -3.482 10.535 -11.809 1.00 87.62 222 LEU A N 1
ATOM 1736 C CA . LEU A 1 222 ? -4.196 11.469 -10.929 1.00 87.62 222 LEU A CA 1
ATOM 1737 C C . LEU A 1 222 ? -5.688 11.610 -11.277 1.00 87.62 222 LEU A C 1
ATOM 1739 O O . LEU A 1 222 ? -6.541 11.635 -10.389 1.00 87.62 222 LEU A O 1
ATOM 1743 N N . SER A 1 223 ? -6.017 11.642 -12.570 1.00 91.25 223 SER A N 1
ATOM 1744 C CA . SER A 1 223 ? -7.394 11.766 -13.059 1.00 91.25 223 SER A CA 1
ATOM 1745 C C . SER A 1 223 ? -8.289 10.594 -12.632 1.00 91.25 223 SER A C 1
ATOM 1747 O O . SER A 1 223 ? -9.410 10.802 -12.162 1.00 91.25 223 SER A O 1
ATOM 1749 N N . ARG A 1 224 ? -7.795 9.353 -12.727 1.00 89.56 224 ARG A N 1
ATOM 1750 C CA . ARG A 1 224 ? -8.544 8.148 -12.329 1.00 89.56 224 ARG A CA 1
ATOM 1751 C C . ARG A 1 224 ? -8.613 7.998 -10.816 1.00 89.56 224 ARG A C 1
ATOM 1753 O O . ARG A 1 224 ? -9.654 7.594 -10.303 1.00 89.56 224 ARG A O 1
ATOM 1760 N N . ALA A 1 225 ? -7.546 8.365 -10.106 1.00 90.12 225 ALA A N 1
ATOM 1761 C CA . ALA A 1 225 ? -7.536 8.373 -8.645 1.00 90.12 225 ALA A CA 1
ATOM 1762 C C . ALA A 1 225 ? -8.619 9.313 -8.084 1.00 90.12 225 ALA A C 1
ATOM 1764 O O . ALA A 1 225 ? -9.378 8.927 -7.194 1.00 90.12 225 ALA A O 1
ATOM 1765 N N . MET A 1 226 ? -8.764 10.510 -8.664 1.00 93.81 226 MET A N 1
ATOM 1766 C CA . MET A 1 226 ? -9.824 11.455 -8.295 1.00 93.81 226 MET A CA 1
ATOM 1767 C C . MET A 1 226 ? -11.225 10.885 -8.543 1.00 93.81 226 MET A C 1
ATOM 1769 O O . MET A 1 226 ? -12.097 11.018 -7.686 1.00 93.81 226 MET A O 1
ATOM 1773 N N . LEU A 1 227 ? -11.444 10.197 -9.670 1.00 92.62 227 LEU A N 1
ATOM 1774 C CA . LEU A 1 227 ? -12.719 9.525 -9.946 1.00 92.62 227 LEU A CA 1
ATOM 1775 C C . LEU A 1 227 ? -13.011 8.406 -8.939 1.00 92.62 227 LEU A C 1
ATOM 1777 O O . LEU A 1 227 ? -14.125 8.332 -8.424 1.00 92.62 227 LEU A O 1
ATOM 1781 N N . ALA A 1 228 ? -12.025 7.567 -8.612 1.00 92.56 228 ALA A N 1
ATOM 1782 C CA . ALA A 1 228 ? -12.183 6.515 -7.609 1.00 92.56 228 ALA A CA 1
ATOM 1783 C C . ALA A 1 228 ? -12.562 7.102 -6.240 1.00 92.56 228 ALA A C 1
ATOM 1785 O O . ALA A 1 228 ? -13.516 6.643 -5.612 1.00 92.56 228 ALA A O 1
ATOM 1786 N N . LEU A 1 229 ? -11.877 8.164 -5.807 1.00 91.38 229 LEU A N 1
ATOM 1787 C CA . LEU A 1 229 ? -12.185 8.869 -4.562 1.00 91.38 229 LEU A CA 1
ATOM 1788 C C . LEU A 1 229 ? -13.573 9.518 -4.581 1.00 91.38 229 LEU A C 1
ATOM 1790 O O . LEU A 1 229 ? -14.300 9.431 -3.590 1.00 91.38 229 LEU A O 1
ATOM 1794 N N . ALA A 1 230 ? -13.975 10.121 -5.700 1.00 93.06 230 ALA A N 1
ATOM 1795 C CA . ALA A 1 230 ? -15.312 10.683 -5.863 1.00 93.06 230 ALA A CA 1
ATOM 1796 C C . ALA A 1 230 ? -16.395 9.599 -5.733 1.00 93.06 230 ALA A C 1
ATOM 1798 O O . ALA A 1 230 ? -17.390 9.795 -5.039 1.00 93.06 230 ALA A O 1
ATOM 1799 N N . VAL A 1 231 ? -16.179 8.421 -6.327 1.00 93.44 231 VAL A N 1
ATOM 1800 C CA . VAL A 1 231 ? -17.107 7.285 -6.223 1.00 93.44 231 VAL A CA 1
ATOM 1801 C C . VAL A 1 231 ? -17.183 6.764 -4.787 1.00 93.44 231 VAL A C 1
ATOM 1803 O O . VAL A 1 231 ? -18.282 6.592 -4.259 1.00 93.44 231 VAL A O 1
ATOM 1806 N N . ILE A 1 232 ? -16.038 6.556 -4.129 1.00 92.69 232 ILE A N 1
ATOM 1807 C CA . ILE A 1 232 ? -15.976 6.080 -2.738 1.00 92.69 232 ILE A CA 1
ATOM 1808 C C . ILE A 1 232 ? -16.687 7.065 -1.795 1.00 92.69 232 ILE A C 1
ATOM 1810 O O . ILE A 1 232 ? -17.477 6.653 -0.944 1.00 92.69 232 ILE A O 1
ATOM 1814 N N . THR A 1 233 ? -16.435 8.368 -1.945 1.00 89.88 233 THR A N 1
ATOM 1815 C CA . THR A 1 233 ? -17.046 9.409 -1.102 1.00 89.88 233 THR A CA 1
ATOM 1816 C C . THR A 1 233 ? -18.544 9.555 -1.364 1.00 89.88 233 THR A C 1
ATOM 1818 O O . THR A 1 233 ? -19.318 9.611 -0.407 1.00 89.88 233 THR A O 1
ATOM 1821 N N . ALA A 1 234 ? -18.984 9.530 -2.627 1.00 91.69 234 ALA A N 1
ATOM 1822 C CA . ALA A 1 234 ? -20.402 9.551 -2.990 1.00 91.69 234 ALA A CA 1
ATOM 1823 C C . ALA A 1 234 ? -21.156 8.329 -2.442 1.00 91.69 234 ALA A C 1
ATOM 1825 O O . ALA A 1 234 ? -22.262 8.457 -1.905 1.00 91.69 234 ALA A O 1
ATOM 1826 N N 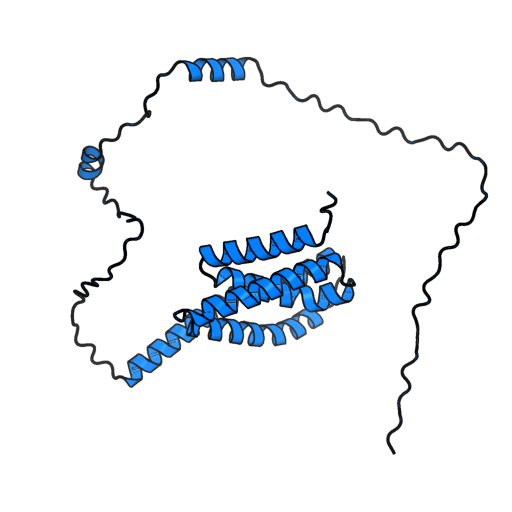. TRP A 1 235 ? -20.545 7.143 -2.518 1.00 92.25 235 TRP A N 1
ATOM 1827 C CA . TRP A 1 235 ? -21.094 5.931 -1.920 1.00 92.25 235 TRP A CA 1
ATOM 1828 C C . TRP A 1 235 ? -21.173 6.045 -0.394 1.00 92.25 235 TRP A C 1
ATOM 1830 O O . TRP A 1 235 ? -22.230 5.794 0.187 1.00 92.25 235 TRP A O 1
ATOM 1840 N N . GLY A 1 236 ? -20.096 6.493 0.258 1.00 87.50 236 GLY A N 1
ATOM 1841 C CA . GLY A 1 236 ? -20.053 6.684 1.708 1.00 87.50 236 GLY A CA 1
ATOM 1842 C C . GLY A 1 236 ? -21.109 7.676 2.207 1.00 87.50 236 GLY A C 1
ATOM 1843 O O . GLY A 1 236 ? -21.758 7.427 3.223 1.00 87.50 236 GLY A O 1
ATOM 1844 N N . TYR A 1 237 ? -21.347 8.755 1.456 1.00 87.69 237 TYR A N 1
ATOM 1845 C CA . TYR A 1 237 ? -22.414 9.715 1.738 1.00 87.69 237 TYR A CA 1
ATOM 1846 C C . TYR A 1 237 ? -23.807 9.087 1.585 1.00 87.69 237 TYR A C 1
ATOM 1848 O O . TYR A 1 237 ? -24.665 9.251 2.453 1.00 87.69 237 TYR A O 1
ATOM 1856 N N . SER A 1 238 ? -24.015 8.303 0.523 1.00 86.75 238 SER A N 1
ATOM 1857 C CA . SER A 1 238 ? -25.285 7.608 0.259 1.00 86.75 238 SER A CA 1
ATOM 1858 C C . SER A 1 238 ? -25.642 6.592 1.348 1.00 86.75 238 SER A C 1
ATOM 1860 O O . SER A 1 238 ? -26.816 6.389 1.644 1.00 86.75 238 SER A O 1
ATOM 1862 N N . GLN A 1 239 ? -24.642 5.987 1.996 1.00 83.62 239 GLN A N 1
ATOM 1863 C CA . GLN A 1 239 ? -24.837 5.074 3.128 1.00 83.62 239 GLN A CA 1
ATOM 1864 C C . GLN A 1 239 ? -25.235 5.786 4.438 1.00 83.62 239 GLN A C 1
ATOM 1866 O O . GLN A 1 239 ? -25.377 5.137 5.474 1.00 83.62 239 GLN A O 1
ATOM 1871 N N . GLY A 1 240 ? -25.445 7.110 4.421 1.00 72.06 240 GLY A N 1
ATOM 1872 C CA . GLY A 1 240 ? -26.062 7.842 5.530 1.00 72.06 240 GLY A CA 1
ATOM 1873 C C . GLY A 1 240 ? -25.218 7.877 6.804 1.00 72.06 240 GLY A C 1
ATOM 1874 O O . GLY A 1 240 ? -25.743 8.104 7.898 1.00 72.06 240 GLY A O 1
ATOM 1875 N N . MET A 1 241 ? -23.909 7.653 6.679 1.00 63.41 241 MET A N 1
ATOM 1876 C CA . MET A 1 241 ? -22.969 7.782 7.782 1.00 63.41 241 MET A CA 1
ATOM 1877 C C . MET A 1 241 ? -22.831 9.269 8.103 1.00 63.41 241 MET A C 1
ATOM 1879 O O . MET A 1 241 ? -22.074 9.995 7.465 1.00 63.41 241 MET A O 1
ATOM 1883 N N . LYS A 1 242 ? -23.618 9.746 9.074 1.00 57.16 242 LYS A N 1
ATOM 1884 C CA . LYS A 1 242 ? -23.457 11.092 9.624 1.00 57.16 242 LYS A CA 1
ATOM 1885 C C . LYS A 1 242 ? -22.021 11.209 10.129 1.00 57.16 242 LYS A C 1
ATOM 1887 O O . LYS A 1 242 ? -21.657 10.532 11.087 1.00 57.16 242 LYS A O 1
ATOM 1892 N N . LEU A 1 243 ? -21.230 12.066 9.485 1.00 52.28 243 LEU A N 1
ATOM 1893 C CA . LEU A 1 243 ? -20.028 12.643 10.076 1.00 52.28 243 LEU A CA 1
ATOM 1894 C C . LEU A 1 243 ? -20.524 13.469 11.263 1.00 52.28 243 LEU A C 1
ATOM 1896 O O . LEU A 1 243 ? -20.928 14.619 11.105 1.00 52.28 243 LEU A O 1
ATOM 1900 N N . ILE A 1 244 ? -20.667 12.817 12.415 1.00 50.81 244 ILE A N 1
ATOM 1901 C CA . ILE A 1 244 ? -20.953 13.503 13.667 1.00 50.81 244 ILE A CA 1
ATOM 1902 C C . ILE A 1 244 ? -19.630 14.192 14.027 1.00 50.81 244 ILE A C 1
ATOM 1904 O O . ILE A 1 244 ? -18.639 13.475 14.189 1.00 50.81 244 ILE A O 1
ATOM 1908 N N . PRO A 1 245 ? -19.586 15.535 14.035 1.00 48.25 245 PRO A N 1
ATOM 1909 C CA . PRO A 1 245 ? -18.394 16.281 14.423 1.00 48.25 245 PRO A CA 1
ATOM 1910 C C . PRO A 1 245 ? -18.043 16.070 15.899 1.00 48.25 245 PRO A C 1
ATOM 1912 O O . PRO A 1 245 ? -18.964 15.769 16.697 1.00 48.25 245 PRO A O 1
#

Sequence (245 aa):
MAKLEEVPDDEPVLRHRVPSAAGKGKKGKAPSTKTVKIPLAQPSAKAAEFAARAGKAGKGPLVDLDLDDLKAAGVTFTEVAAEGSDADDGDDGDDEEDDRTDEERATEAWWDEFFDGMLYTVPFSFLYMMLDILTNLSYNQHPDFYYYLQNYSVALPTVGIIIFYTTRYAKSLWWHFFGTLISIVCGTRLIYLVNKASYIVVLRQGPAVGTLWILTIVQLPLSRAMLALAVITAWGYSQGMKLIP

Foldseek 3Di:
DDDDDDDDPPDPPPPPDDDDDDDDDDDDDDDDDPDPPPPDDDDDVVVVVVVVVVVPDDPDPPDPPDPVNVVVVVDDDDDPDDDDDDPPPPPPDPPPVPPDDPVRVVVVVVVVLLVQLVVVLVVLLVLLLVQLVVLCVVVPHDDDPVVSVVVSVVVSVVVSVVSSVLSVCLPDPVSLVVLLVLLLVLLLVLLCCVPPNDSVCCSVCVSVSVSSNVVSLVSHDVVSSVVSVVNSVVVSVVVVPPPPD

Secondary structure (DSSP, 8-state):
---------------------------PPP-----------PPPHHHHHHHHHHTTS-SS-S----HHHHHHTT---------------------------HHHHHHHHHHHHHHHHHHHHHHHHHHHHHHHHHHHHHTT----HHHHHHHHHHHHHHHHHHHHHHHHTTT-HHHHHHHHHHHHHHHHHHHHHHHHS-HHHHHHHHHHHHHHHHHHHHHS-HHHHHHHHHHHHHHHHHTT-----

Radius of gyration: 30.86 Å; chains: 1; bounding box: 64×96×81 Å

pLDDT: mean 72.74, std 19.2, range [37.91, 95.06]